Protein AF-A0AAX4LK28-F1 (afdb_monomer)

Organism: Escherichia coli (NCBI:txid562)

Sequence (213 aa):
MASLEREQIRHEHAKWSDSTFGCVGPIGPLKHLSKEALEAAAEPDDLSEWADMQFLLWDAQRRAGISDAEITVAMEDKLKINMERQWPEPKDGEPRLHIKEPGNSPVIPDGLSTVCAEAYQVVGVMADALGVFGDAAVQKVLDNLSQQKLVHRDVLPFSLPVTPDGWVMVPKQVTPEISNAINVVGQRCTCGNCSQRLWDLLLDATQQGVNRG

Nearest PDB structures (foldseek):
  7ody-assembly1_B  TM=7.780E-01  e=4.658E-03  Cyanophage S-2L
  7ody-assembly1_A  TM=7.756E-01  e=1.061E-02  Cyanophage S-2L

Structure (mmCIF, N/CA/C/O backbone):
data_AF-A0AAX4LK28-F1
#
_entry.id   AF-A0AAX4LK28-F1
#
loop_
_atom_site.group_PDB
_atom_site.id
_atom_site.type_symbol
_atom_site.label_atom_id
_atom_site.label_alt_id
_atom_site.label_comp_id
_atom_site.label_asym_id
_atom_site.label_entity_id
_atom_site.label_seq_id
_atom_site.pdbx_PDB_ins_code
_atom_site.Cartn_x
_atom_site.Cartn_y
_atom_site.Cartn_z
_atom_site.occupancy
_atom_site.B_iso_or_equiv
_atom_site.auth_seq_id
_atom_site.auth_comp_id
_atom_site.auth_asym_id
_atom_site.auth_atom_id
_atom_site.pdbx_PDB_model_num
ATOM 1 N N . MET A 1 1 ? -11.860 16.275 24.787 1.00 51.94 1 MET A N 1
ATOM 2 C CA . MET A 1 1 ? -12.956 15.296 24.605 1.00 51.94 1 MET A CA 1
ATOM 3 C C . MET A 1 1 ? -12.669 14.355 23.440 1.00 51.94 1 MET A C 1
ATOM 5 O O . MET A 1 1 ? -12.652 13.161 23.685 1.00 51.94 1 MET A O 1
ATOM 9 N N . ALA A 1 2 ? -12.285 14.859 22.259 1.00 60.94 2 ALA A N 1
ATOM 10 C CA . ALA A 1 2 ? -11.944 14.033 21.088 1.00 60.94 2 ALA A CA 1
ATOM 11 C C . ALA A 1 2 ? -10.887 12.921 21.317 1.00 60.94 2 ALA A C 1
ATOM 13 O O . ALA A 1 2 ? -10.932 11.891 20.653 1.00 60.94 2 ALA A O 1
ATOM 14 N N . SER A 1 3 ? -9.948 13.082 22.262 1.00 72.56 3 SER A N 1
ATOM 15 C CA . SER A 1 3 ? -8.950 12.040 22.554 1.00 72.56 3 SER A CA 1
ATOM 16 C C . SER A 1 3 ? -9.525 10.822 23.286 1.00 72.56 3 SER A C 1
ATOM 18 O O . SER A 1 3 ? -9.027 9.724 23.084 1.00 72.56 3 SER A O 1
ATOM 20 N N . LEU A 1 4 ? -10.567 10.994 24.110 1.00 84.94 4 LEU A N 1
ATOM 21 C CA . LEU A 1 4 ? -11.168 9.896 24.878 1.00 84.94 4 LEU A CA 1
ATOM 22 C C . LEU A 1 4 ? -12.069 9.026 23.998 1.00 84.94 4 LEU A C 1
ATOM 24 O O . LEU A 1 4 ? -12.024 7.806 24.092 1.00 84.94 4 LEU A O 1
ATOM 28 N N . GLU A 1 5 ? -12.841 9.645 23.105 1.00 90.69 5 GLU A N 1
ATOM 29 C CA . GLU A 1 5 ? -13.703 8.928 22.155 1.00 90.69 5 GLU A CA 1
ATOM 30 C C . GLU A 1 5 ? -12.877 8.098 21.166 1.00 90.69 5 GLU A C 1
ATOM 32 O O . GLU A 1 5 ? -13.166 6.926 20.941 1.00 90.69 5 GLU A O 1
ATOM 37 N N . ARG A 1 6 ? -11.793 8.670 20.623 1.00 91.81 6 ARG A N 1
ATOM 38 C CA . ARG A 1 6 ? -10.895 7.959 19.701 1.00 91.81 6 ARG A CA 1
ATOM 39 C C . ARG A 1 6 ? -10.195 6.775 20.370 1.00 91.81 6 ARG A C 1
ATOM 41 O O . ARG A 1 6 ? -10.006 5.741 19.736 1.00 91.81 6 ARG A O 1
ATOM 48 N N . GLU A 1 7 ? -9.845 6.918 21.645 1.00 91.62 7 GLU A N 1
ATOM 49 C CA . GLU A 1 7 ? -9.252 5.835 22.425 1.00 91.62 7 GLU A CA 1
ATOM 50 C C . GLU A 1 7 ? -10.259 4.717 22.711 1.00 91.62 7 GLU A C 1
ATOM 52 O O . GLU A 1 7 ? -9.922 3.537 22.615 1.00 91.62 7 GLU A O 1
ATOM 57 N N . GLN A 1 8 ? -11.516 5.065 22.996 1.00 95.00 8 GLN A N 1
ATOM 58 C CA . GLN A 1 8 ? -12.590 4.086 23.159 1.00 95.00 8 GLN A CA 1
ATOM 59 C C . GLN A 1 8 ? -12.811 3.280 21.870 1.00 95.00 8 GLN A C 1
ATOM 61 O O . GLN A 1 8 ? -12.830 2.050 21.910 1.00 95.00 8 GLN A O 1
ATOM 66 N N . ILE A 1 9 ? -12.892 3.960 20.721 1.00 96.38 9 ILE A N 1
ATOM 67 C CA . ILE A 1 9 ? -13.032 3.320 19.404 1.00 96.38 9 ILE A CA 1
ATOM 68 C C . ILE A 1 9 ? -11.866 2.358 19.139 1.00 96.38 9 ILE A C 1
ATOM 70 O O . ILE A 1 9 ? -12.081 1.227 18.701 1.00 96.38 9 ILE A O 1
ATOM 74 N N . ARG A 1 10 ? -10.626 2.766 19.443 1.00 95.06 10 ARG A N 1
ATOM 75 C CA . ARG A 1 10 ? -9.440 1.912 19.274 1.00 95.06 10 ARG A CA 1
ATOM 76 C C . ARG A 1 10 ? -9.526 0.641 20.128 1.00 95.06 10 ARG A C 1
ATOM 78 O O . ARG A 1 10 ? -9.218 -0.444 19.633 1.00 95.06 10 ARG A O 1
ATOM 85 N N . HIS A 1 11 ? -9.960 0.755 21.384 1.00 94.69 11 HIS A N 1
ATOM 86 C CA . HIS A 1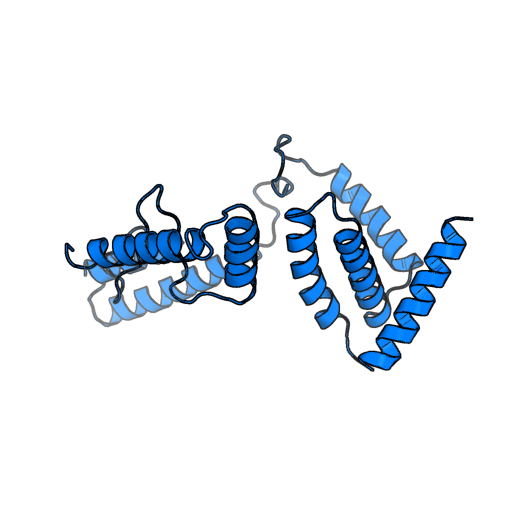 11 ? -10.137 -0.398 22.271 1.00 94.69 11 HIS A CA 1
ATOM 87 C C . HIS A 1 11 ? -11.234 -1.353 21.787 1.00 94.69 11 HIS A C 1
ATOM 89 O O . HIS A 1 11 ? -11.046 -2.572 21.806 1.00 94.69 11 HIS A O 1
ATOM 95 N N . GLU A 1 12 ? -12.372 -0.820 21.340 1.00 97.06 12 GLU A N 1
ATOM 96 C CA . GLU A 1 12 ? -13.471 -1.622 20.792 1.00 97.06 12 GLU A CA 1
ATOM 97 C C . GLU A 1 12 ? -13.049 -2.357 19.521 1.00 97.06 12 GLU A C 1
ATOM 99 O O . GLU A 1 12 ? -13.281 -3.562 19.401 1.00 97.06 12 GLU A O 1
ATOM 104 N N . HIS A 1 13 ? -12.343 -1.661 18.627 1.00 97.00 13 HIS A N 1
ATOM 105 C CA . HIS A 1 13 ? -11.767 -2.253 17.429 1.00 97.00 13 HIS A CA 1
ATOM 106 C C . HIS A 1 13 ? -10.788 -3.386 17.765 1.00 97.00 13 HIS A C 1
ATOM 108 O O . HIS A 1 13 ? -10.900 -4.479 17.212 1.00 97.00 13 HIS A O 1
ATOM 114 N N . ALA A 1 14 ? -9.870 -3.173 18.714 1.00 95.00 14 ALA A N 1
ATOM 115 C CA . ALA A 1 14 ? -8.928 -4.205 19.147 1.00 95.00 14 ALA A CA 1
ATOM 116 C C . ALA A 1 14 ? -9.649 -5.452 19.686 1.00 95.00 14 ALA A C 1
ATOM 118 O O . ALA A 1 14 ? -9.320 -6.574 19.300 1.00 95.00 14 ALA A O 1
ATOM 119 N N . LYS A 1 15 ? -10.677 -5.256 20.524 1.00 96.50 15 LYS A N 1
ATOM 120 C CA . LYS A 1 15 ? -11.493 -6.347 21.073 1.00 96.50 15 LYS A CA 1
ATOM 121 C C . LYS A 1 15 ? -12.214 -7.129 19.972 1.00 96.50 15 LYS A C 1
ATOM 123 O O . LYS A 1 15 ? -12.227 -8.360 20.003 1.00 96.50 15 LYS A O 1
ATOM 128 N N . TRP A 1 16 ? -12.810 -6.429 19.009 1.00 97.50 16 TRP A N 1
ATOM 129 C CA . TRP A 1 16 ? -13.472 -7.056 17.867 1.00 97.50 16 TRP A CA 1
ATOM 130 C C . TRP A 1 16 ? -12.477 -7.826 16.985 1.00 97.50 16 TRP A C 1
ATOM 132 O O . TRP A 1 16 ? -12.728 -8.992 16.668 1.00 97.50 16 TRP A O 1
ATOM 142 N N . SER A 1 17 ? -11.330 -7.222 16.664 1.00 95.81 17 SER A N 1
ATOM 143 C CA . SER A 1 17 ? -10.266 -7.829 15.856 1.00 95.81 17 SER A CA 1
ATOM 144 C C . SER A 1 17 ? -9.730 -9.113 16.500 1.00 95.81 17 SER A C 1
ATOM 146 O O . SER A 1 17 ? -9.621 -10.146 15.836 1.00 95.81 17 SER A O 1
ATOM 148 N N . ASP A 1 18 ? -9.485 -9.103 17.814 1.00 94.06 18 ASP A N 1
ATOM 149 C CA . ASP A 1 18 ? -9.060 -10.298 18.552 1.00 94.06 18 ASP A CA 1
ATOM 150 C C . ASP A 1 18 ? -10.123 -11.399 18.531 1.00 94.06 18 ASP A C 1
ATOM 152 O O . ASP A 1 18 ? -9.793 -12.568 18.332 1.00 94.06 18 ASP A O 1
ATOM 156 N N . SER A 1 19 ? -11.401 -11.038 18.689 1.00 95.94 19 SER A N 1
ATOM 157 C CA . SER A 1 19 ? -12.498 -12.013 18.657 1.00 95.94 19 SER A CA 1
ATOM 158 C C . SER A 1 19 ? -12.735 -12.623 17.271 1.00 95.94 19 SER A C 1
ATOM 160 O O . SER A 1 19 ? -13.132 -13.782 17.178 1.00 95.94 19 SER A O 1
ATOM 162 N N . THR A 1 20 ? -12.475 -11.861 16.206 1.00 94.81 20 THR A N 1
ATOM 163 C CA . THR A 1 20 ? -12.783 -12.252 14.822 1.00 94.81 20 THR A CA 1
ATOM 164 C C . THR A 1 20 ? -11.629 -13.011 14.176 1.00 94.81 20 THR A C 1
ATOM 166 O O . THR A 1 20 ? -11.841 -14.042 13.542 1.00 94.81 20 THR A O 1
ATOM 169 N N . PHE A 1 21 ? -10.401 -12.515 14.342 1.00 90.56 21 PHE A N 1
ATOM 170 C CA . PHE A 1 21 ? -9.221 -13.024 13.636 1.00 90.56 21 PHE A CA 1
ATOM 171 C C . PHE A 1 21 ? -8.269 -13.818 14.539 1.00 90.56 21 PHE A C 1
ATOM 173 O O . PHE A 1 21 ? -7.376 -14.503 14.040 1.00 90.56 21 PHE A O 1
ATOM 180 N N . GLY A 1 22 ? -8.445 -13.754 15.862 1.00 85.88 22 GLY A N 1
ATOM 181 C CA . GLY A 1 22 ? -7.608 -14.465 16.822 1.00 85.88 22 GLY A CA 1
ATOM 182 C C . GLY A 1 22 ? -6.171 -13.934 16.912 1.00 85.88 22 GLY A C 1
ATOM 183 O O . GLY A 1 22 ? -5.872 -12.762 16.653 1.00 85.88 22 GLY A O 1
ATOM 184 N N . CYS A 1 23 ? -5.258 -14.820 17.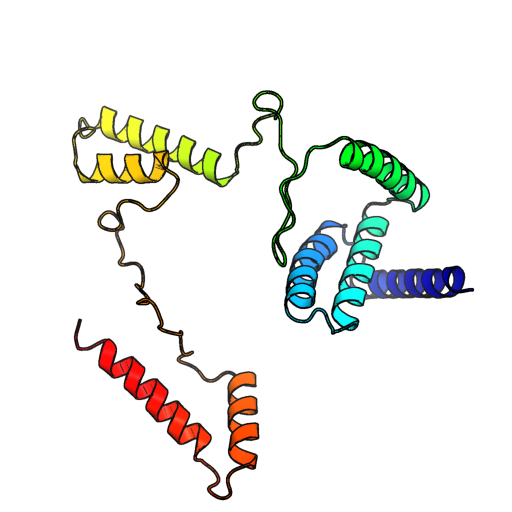318 1.00 80.88 23 CYS A N 1
ATOM 185 C CA . CYS A 1 23 ? -3.853 -14.501 17.580 1.00 80.88 23 CYS A CA 1
ATOM 186 C C . CYS A 1 23 ? -3.022 -14.480 16.283 1.00 80.88 23 CYS A C 1
ATOM 188 O O . CYS A 1 23 ? -2.241 -15.391 16.008 1.00 80.88 23 CYS A O 1
ATOM 190 N N . VAL A 1 24 ? -3.219 -13.445 15.464 1.00 89.62 24 VAL A N 1
ATOM 191 C CA . VAL A 1 24 ? -2.428 -13.179 14.250 1.00 89.62 24 VAL A CA 1
ATOM 192 C C . VAL A 1 24 ? -1.435 -12.033 14.462 1.00 89.62 24 VAL A C 1
ATOM 194 O O . VAL A 1 24 ? -1.644 -11.157 15.302 1.00 89.62 24 VAL A O 1
ATOM 197 N N . GLY A 1 25 ? -0.339 -12.050 13.699 1.00 90.06 25 GLY A N 1
ATOM 198 C CA . GLY A 1 25 ? 0.707 -11.024 13.743 1.00 90.06 25 GLY A CA 1
ATOM 199 C C . GLY A 1 25 ? 0.410 -9.786 12.878 1.00 90.06 25 GLY A C 1
ATOM 200 O O . GLY A 1 25 ? -0.582 -9.754 12.148 1.00 90.06 25 GLY A O 1
ATOM 201 N N . PRO A 1 26 ? 1.298 -8.777 12.891 1.00 93.19 26 PRO A N 1
ATOM 202 C CA . PRO A 1 26 ? 1.061 -7.470 12.262 1.00 93.19 26 PRO A CA 1
ATOM 203 C C . PRO A 1 26 ? 1.112 -7.474 10.723 1.00 93.19 26 PRO A C 1
ATOM 205 O O . PRO A 1 26 ? 0.654 -6.532 10.084 1.00 93.19 26 PRO A O 1
ATOM 208 N N . ILE A 1 27 ? 1.658 -8.526 10.101 1.00 92.50 27 ILE A N 1
ATOM 209 C CA . ILE A 1 27 ? 1.888 -8.579 8.644 1.00 92.50 27 ILE A CA 1
ATOM 210 C C . ILE A 1 27 ? 0.575 -8.564 7.847 1.00 92.50 27 ILE A C 1
ATOM 212 O O . ILE A 1 27 ? 0.523 -7.956 6.780 1.00 92.50 27 ILE A O 1
ATOM 216 N N . GLY A 1 28 ? -0.471 -9.234 8.338 1.00 90.12 28 GLY A N 1
ATOM 217 C CA . GLY A 1 28 ? -1.778 -9.279 7.671 1.00 90.12 28 GLY A CA 1
ATOM 218 C C . GLY A 1 28 ? -2.390 -7.882 7.522 1.00 90.12 28 GLY A C 1
ATOM 219 O O . GLY A 1 28 ? -2.568 -7.440 6.385 1.00 90.12 28 GLY A O 1
ATOM 220 N N . PRO A 1 29 ? -2.610 -7.158 8.636 1.00 93.88 29 PRO A N 1
ATOM 221 C CA . PRO A 1 29 ? -3.097 -5.782 8.605 1.00 93.88 29 PRO A CA 1
ATOM 222 C C . PRO A 1 29 ? -2.239 -4.836 7.754 1.00 93.88 29 PRO A C 1
ATOM 224 O O . PRO A 1 29 ? -2.786 -4.025 7.022 1.00 93.88 29 PRO A O 1
ATOM 227 N N . LEU A 1 30 ? -0.905 -4.971 7.754 1.00 91.62 30 LEU A N 1
ATOM 228 C CA . LEU A 1 30 ? -0.028 -4.133 6.913 1.00 91.62 30 LEU A CA 1
ATOM 229 C C . LEU A 1 30 ? -0.185 -4.400 5.407 1.00 91.62 30 LEU A C 1
ATOM 231 O O . LEU A 1 30 ? -0.155 -3.471 4.598 1.00 91.62 30 LEU A O 1
ATOM 235 N N . LYS A 1 31 ? -0.355 -5.667 5.010 1.00 88.50 31 LYS A N 1
ATOM 236 C CA . LYS A 1 31 ? -0.649 -6.010 3.610 1.00 88.50 31 LYS A CA 1
ATOM 237 C C . LYS A 1 31 ? -2.019 -5.494 3.186 1.00 88.50 31 LYS A C 1
ATOM 239 O O . LYS A 1 31 ? -2.177 -5.094 2.037 1.00 88.50 31 LYS A O 1
ATOM 244 N N . HIS A 1 32 ? -2.988 -5.521 4.096 1.00 93.62 32 HIS A N 1
ATOM 245 C CA . HIS A 1 32 ? -4.320 -4.976 3.859 1.00 93.62 32 HIS A CA 1
ATOM 246 C C . HIS A 1 32 ? -4.266 -3.449 3.744 1.00 93.62 32 HIS A C 1
ATOM 248 O O . HIS A 1 32 ? -4.749 -2.915 2.758 1.00 93.62 32 HIS A O 1
ATOM 254 N N . LEU A 1 33 ? -3.531 -2.768 4.626 1.00 96.25 33 LEU A N 1
ATOM 255 C CA . LEU A 1 33 ? -3.353 -1.312 4.602 1.00 96.25 33 LEU A CA 1
ATOM 256 C C . LEU A 1 33 ? -2.837 -0.805 3.248 1.00 96.25 33 LEU A C 1
ATOM 258 O O . LEU A 1 33 ? -3.208 0.272 2.803 1.00 96.25 33 LEU A O 1
ATOM 262 N N . SER A 1 34 ? -2.000 -1.595 2.570 1.00 90.06 34 SER A N 1
ATOM 263 C CA . SER A 1 34 ? -1.511 -1.252 1.229 1.00 90.06 34 SER A CA 1
ATOM 264 C C . SER A 1 34 ? -2.620 -1.219 0.168 1.00 90.06 34 SER A C 1
ATOM 266 O O . SER A 1 34 ? -2.471 -0.511 -0.819 1.00 90.06 34 SER A O 1
ATOM 268 N N . LYS A 1 35 ? -3.697 -1.994 0.345 1.00 92.50 35 LYS A N 1
ATOM 269 C CA . LYS A 1 35 ? -4.870 -1.999 -0.540 1.00 92.50 35 LYS A CA 1
ATOM 270 C C . LYS A 1 35 ? -5.796 -0.830 -0.226 1.00 92.50 35 LYS A C 1
ATOM 272 O O . LYS A 1 35 ? -6.069 -0.057 -1.131 1.00 92.50 35 LYS A O 1
ATOM 277 N N . GLU A 1 36 ? -6.131 -0.632 1.048 1.00 95.69 36 GLU A N 1
ATOM 278 C CA . GLU A 1 36 ? -6.964 0.500 1.496 1.00 95.69 36 GLU A CA 1
ATOM 279 C C . GLU A 1 36 ? -6.332 1.850 1.128 1.00 95.69 36 GLU A C 1
ATOM 281 O O . GLU A 1 36 ? -7.011 2.793 0.754 1.00 95.69 36 GLU A O 1
ATOM 286 N N . ALA A 1 37 ? -4.998 1.951 1.140 1.00 94.56 37 ALA A N 1
ATOM 287 C CA . ALA A 1 37 ? -4.314 3.156 0.673 1.00 94.56 37 ALA A CA 1
ATOM 288 C C . ALA A 1 37 ? -4.533 3.442 -0.827 1.00 94.56 37 ALA A C 1
ATOM 290 O O . ALA A 1 37 ? -4.487 4.601 -1.236 1.00 94.56 37 ALA A O 1
ATOM 291 N N . LEU A 1 38 ? -4.737 2.409 -1.654 1.00 94.62 38 LEU A N 1
ATOM 292 C CA . LEU A 1 38 ? -5.072 2.568 -3.073 1.00 94.62 38 LEU A CA 1
ATOM 293 C C . LEU A 1 38 ? -6.552 2.915 -3.261 1.00 94.62 38 LEU A C 1
ATOM 295 O O . LEU A 1 38 ? -6.862 3.712 -4.142 1.00 94.62 38 LEU A O 1
ATOM 299 N N . GLU A 1 39 ? -7.435 2.349 -2.438 1.00 93.12 39 GLU A N 1
ATOM 300 C CA . GLU A 1 39 ? -8.875 2.644 -2.428 1.00 93.12 39 GLU A CA 1
ATOM 301 C C . GLU A 1 39 ? -9.110 4.104 -1.994 1.00 93.12 39 GLU A C 1
ATOM 303 O O . GLU A 1 39 ? -9.656 4.892 -2.769 1.00 93.12 39 GLU A O 1
ATOM 308 N N . ALA A 1 40 ? -8.497 4.542 -0.888 1.00 96.12 40 ALA A N 1
ATOM 309 C CA . ALA A 1 40 ? -8.480 5.943 -0.451 1.00 96.12 40 ALA A CA 1
ATOM 310 C C . ALA A 1 40 ? -7.870 6.907 -1.485 1.00 96.12 40 ALA A C 1
ATOM 312 O O . ALA A 1 40 ? -8.275 8.064 -1.583 1.00 96.12 40 ALA A O 1
ATOM 313 N N . ALA A 1 41 ? -6.870 6.467 -2.259 1.00 93.06 41 ALA A N 1
ATOM 314 C CA . ALA A 1 41 ? -6.291 7.291 -3.322 1.00 93.06 41 ALA A CA 1
ATOM 315 C C . ALA A 1 41 ? -7.226 7.432 -4.537 1.00 93.06 41 ALA A C 1
ATOM 317 O O . ALA A 1 41 ? -7.154 8.443 -5.238 1.00 93.06 41 ALA A O 1
ATOM 318 N N . ALA A 1 42 ? -8.077 6.435 -4.797 1.00 94.81 42 ALA A N 1
ATOM 319 C CA . ALA A 1 42 ? -9.079 6.475 -5.858 1.00 94.81 42 ALA A CA 1
ATOM 320 C C . ALA A 1 42 ? -10.312 7.300 -5.454 1.00 94.81 42 ALA A C 1
ATOM 322 O O . ALA A 1 42 ? -10.859 8.021 -6.290 1.00 94.81 42 ALA A O 1
ATOM 323 N N . GLU A 1 43 ? -10.708 7.232 -4.180 1.00 95.25 43 GLU A N 1
ATOM 324 C CA . GLU A 1 43 ? -11.884 7.910 -3.626 1.00 95.25 43 GLU A CA 1
ATOM 325 C C . GLU A 1 43 ? -11.514 8.758 -2.391 1.00 95.25 43 GLU A C 1
ATOM 327 O O . GLU A 1 43 ? -11.956 8.482 -1.279 1.00 95.25 43 GLU A O 1
ATOM 332 N N . PRO A 1 44 ? -10.716 9.835 -2.549 1.00 95.12 44 PRO A N 1
ATOM 333 C CA . PRO A 1 44 ? -10.190 10.603 -1.414 1.00 95.12 44 PRO A CA 1
ATOM 334 C C . PRO A 1 44 ? -11.264 11.319 -0.584 1.00 95.12 44 PRO A C 1
ATOM 336 O O . PRO A 1 44 ? -10.995 11.693 0.560 1.00 95.12 44 PRO A O 1
ATOM 339 N N . ASP A 1 45 ? -12.459 11.507 -1.150 1.00 96.50 45 ASP A N 1
ATOM 340 C CA . ASP A 1 45 ? -13.618 12.089 -0.473 1.00 96.50 45 ASP A CA 1
ATOM 341 C C . ASP A 1 45 ? -14.404 11.064 0.368 1.00 96.50 45 ASP A C 1
ATOM 343 O O . ASP A 1 45 ? -15.268 11.471 1.153 1.00 96.50 45 ASP A O 1
ATOM 347 N N . ASP A 1 46 ? -14.121 9.760 0.241 1.00 97.25 46 ASP A N 1
ATOM 348 C CA . ASP A 1 46 ? -14.756 8.745 1.077 1.00 97.25 46 ASP A CA 1
ATOM 349 C C . ASP A 1 46 ? -14.031 8.584 2.419 1.00 97.25 46 ASP A C 1
ATOM 351 O O . ASP A 1 46 ? -12.915 8.077 2.515 1.00 97.25 46 ASP A O 1
ATOM 355 N N . LEU A 1 47 ? -14.694 9.004 3.498 1.00 96.56 47 LEU A N 1
ATOM 356 C CA . LEU A 1 47 ? -14.154 8.921 4.854 1.00 96.56 47 LEU A CA 1
ATOM 357 C C . LEU A 1 47 ? -14.023 7.479 5.372 1.00 96.56 47 LEU A C 1
ATOM 359 O O . LEU A 1 47 ? -13.251 7.282 6.317 1.00 96.56 47 LEU A O 1
ATOM 363 N N . SER A 1 48 ? -14.742 6.494 4.808 1.00 96.88 48 SER A N 1
ATOM 364 C CA . SER A 1 48 ? -14.583 5.085 5.218 1.00 96.88 48 SER A CA 1
ATOM 365 C C . SER A 1 48 ? -13.175 4.584 4.941 1.00 96.88 48 SER A C 1
ATOM 367 O O . SER A 1 48 ? -12.537 4.068 5.852 1.00 96.88 48 SER A O 1
ATOM 369 N N . GLU A 1 49 ? -12.651 4.851 3.747 1.00 97.00 49 GLU A N 1
ATOM 370 C CA . GLU A 1 49 ? -11.319 4.405 3.323 1.00 97.00 49 GLU A CA 1
ATOM 371 C C . GLU A 1 49 ? -10.203 4.944 4.240 1.00 97.00 49 GLU A C 1
ATOM 373 O O . GLU A 1 49 ? -9.253 4.254 4.628 1.00 97.00 49 GLU A O 1
ATOM 378 N N . TRP A 1 50 ? -10.346 6.192 4.699 1.00 97.44 50 TRP A N 1
ATOM 379 C CA . TRP A 1 50 ? -9.447 6.766 5.705 1.00 97.44 50 TRP A CA 1
ATOM 380 C C . TRP A 1 50 ? -9.585 6.090 7.074 1.00 97.44 50 TRP A C 1
ATOM 382 O O . TRP A 1 50 ? -8.591 5.945 7.798 1.00 97.44 50 TRP A O 1
ATOM 392 N N . ALA A 1 51 ? -10.802 5.699 7.457 1.00 97.44 51 ALA A N 1
ATOM 393 C CA . ALA A 1 51 ? -11.051 4.974 8.697 1.00 97.44 51 ALA A CA 1
ATOM 394 C C . ALA A 1 51 ? -10.457 3.557 8.649 1.00 97.44 51 ALA A C 1
ATOM 396 O O . ALA A 1 51 ? -9.834 3.141 9.630 1.00 97.44 51 ALA A O 1
ATOM 397 N N . ASP A 1 52 ? -10.554 2.864 7.514 1.00 97.06 52 ASP A N 1
ATOM 398 C CA . ASP A 1 52 ? -9.966 1.538 7.316 1.00 97.06 52 ASP A CA 1
ATOM 399 C C . ASP A 1 52 ? -8.440 1.580 7.430 1.00 97.06 52 ASP A C 1
ATOM 401 O O . ASP A 1 52 ? -7.849 0.804 8.195 1.00 97.06 52 ASP A O 1
ATOM 405 N N . MET A 1 53 ? -7.788 2.579 6.822 1.00 97.75 53 MET A N 1
ATOM 406 C CA . MET A 1 53 ? -6.353 2.801 7.034 1.00 97.75 53 MET A CA 1
ATOM 407 C C . MET A 1 53 ? -5.998 2.981 8.519 1.00 97.75 53 MET A C 1
ATOM 409 O O . MET A 1 53 ? -5.010 2.420 9.009 1.00 97.75 53 MET A O 1
ATOM 413 N N . GLN A 1 54 ? -6.805 3.744 9.262 1.00 96.69 54 GLN A N 1
ATOM 414 C CA . GLN A 1 54 ? -6.579 3.976 10.687 1.00 96.69 54 GLN A CA 1
ATOM 415 C C . GLN A 1 54 ? -6.741 2.706 11.526 1.00 96.69 54 GLN A C 1
ATOM 417 O O . GLN A 1 54 ? -5.906 2.444 12.398 1.00 96.69 54 GLN A O 1
ATOM 422 N N . PHE A 1 55 ? -7.777 1.911 11.264 1.00 97.25 55 PHE A N 1
ATOM 423 C CA . PHE A 1 55 ? -8.014 0.653 11.964 1.00 97.25 55 PHE A CA 1
ATOM 424 C C . PHE A 1 55 ? -6.901 -0.363 11.712 1.00 97.25 55 PHE A C 1
ATOM 426 O O . PHE A 1 55 ? -6.390 -0.962 12.666 1.00 97.25 55 PHE A O 1
ATOM 433 N N . LEU A 1 56 ? -6.463 -0.502 10.460 1.00 97.69 56 LEU A N 1
ATOM 434 C CA . LEU A 1 56 ? -5.397 -1.429 10.084 1.00 97.69 56 LEU A CA 1
ATOM 435 C C . LEU A 1 56 ? -4.041 -1.021 10.661 1.00 97.69 56 LEU A C 1
ATOM 437 O O . LEU A 1 56 ? -3.291 -1.882 11.132 1.00 97.69 56 LEU A O 1
ATOM 441 N N . LEU A 1 57 ? -3.733 0.280 10.687 1.00 97.12 57 LEU A N 1
ATOM 442 C CA . LEU A 1 57 ? -2.506 0.778 11.304 1.00 97.12 57 LEU A CA 1
ATOM 443 C C . LEU A 1 57 ? -2.492 0.517 12.816 1.00 97.12 57 LEU A C 1
ATOM 445 O O . LEU A 1 57 ? -1.493 0.020 13.340 1.00 97.12 57 LEU A O 1
ATOM 449 N N . TRP A 1 58 ? -3.598 0.796 13.514 1.00 96.25 58 TRP A N 1
ATOM 450 C CA . TRP A 1 58 ? -3.711 0.512 14.946 1.00 96.25 58 TRP A CA 1
ATOM 451 C C . TRP A 1 58 ? -3.596 -0.976 15.261 1.00 96.25 58 TRP A C 1
ATOM 453 O O . TRP A 1 58 ? -2.916 -1.348 16.220 1.00 96.25 58 TRP A O 1
ATOM 463 N N . ASP A 1 59 ? -4.228 -1.837 14.463 1.00 96.88 59 ASP A N 1
ATOM 464 C CA . ASP A 1 59 ? -4.152 -3.280 14.674 1.00 96.88 59 ASP A CA 1
ATOM 465 C C . ASP A 1 59 ? -2.737 -3.810 14.430 1.00 96.88 59 ASP A C 1
ATOM 467 O O . ASP A 1 59 ? -2.228 -4.594 15.232 1.00 96.88 59 ASP A O 1
ATOM 471 N N . ALA A 1 60 ? -2.060 -3.326 13.384 1.00 96.75 60 ALA A N 1
ATOM 472 C CA . ALA A 1 60 ? -0.664 -3.655 13.121 1.00 96.75 60 ALA A CA 1
ATOM 473 C C . ALA A 1 60 ? 0.253 -3.231 14.281 1.00 96.75 60 ALA A C 1
ATOM 475 O O . ALA A 1 60 ? 1.050 -4.040 14.754 1.00 96.75 60 ALA A O 1
ATOM 476 N N . GLN A 1 61 ? 0.127 -1.992 14.769 1.00 96.56 61 GLN A N 1
ATOM 477 C CA . GLN A 1 61 ? 0.927 -1.481 15.890 1.00 96.56 61 GLN A CA 1
ATOM 478 C C . GLN A 1 61 ? 0.721 -2.316 17.154 1.00 96.56 61 GLN A C 1
ATOM 480 O O . GLN A 1 61 ? 1.688 -2.806 17.742 1.00 96.56 61 GLN A O 1
ATOM 485 N N . ARG A 1 62 ? -0.543 -2.553 17.523 1.00 95.31 62 ARG A N 1
ATOM 486 C CA . ARG A 1 62 ? -0.909 -3.347 18.700 1.00 95.31 62 ARG A CA 1
ATOM 487 C C . ARG A 1 62 ? -0.382 -4.778 18.603 1.00 95.31 62 ARG A C 1
ATOM 489 O O . ARG A 1 62 ? 0.205 -5.273 19.561 1.00 95.31 62 ARG A O 1
ATOM 496 N N . ARG A 1 63 ? -0.545 -5.439 17.450 1.00 94.31 63 ARG A N 1
ATOM 497 C CA . ARG A 1 63 ? -0.057 -6.814 17.216 1.00 94.31 63 ARG A CA 1
ATOM 498 C C . ARG A 1 63 ? 1.469 -6.907 17.158 1.00 94.31 63 ARG A C 1
ATOM 500 O O . ARG A 1 63 ? 2.014 -7.978 17.405 1.00 94.31 63 ARG A O 1
ATOM 507 N N . ALA A 1 64 ? 2.157 -5.809 16.847 1.00 95.19 64 ALA A N 1
ATOM 508 C CA . ALA A 1 64 ? 3.611 -5.700 16.941 1.00 95.19 64 ALA A CA 1
ATOM 509 C C . ALA A 1 64 ? 4.108 -5.372 18.363 1.00 95.19 64 ALA A C 1
ATOM 511 O O . ALA A 1 64 ? 5.315 -5.359 18.587 1.00 95.19 64 ALA A O 1
ATOM 512 N N . GLY A 1 65 ? 3.203 -5.111 19.316 1.00 95.12 65 GLY A N 1
ATOM 513 C CA . GLY A 1 65 ? 3.551 -4.705 20.678 1.00 95.12 65 GLY A CA 1
ATOM 514 C C . GLY A 1 65 ? 4.089 -3.276 20.781 1.00 95.12 65 GLY A C 1
ATOM 515 O O . GLY A 1 65 ? 4.733 -2.955 21.773 1.00 95.12 65 GLY A O 1
ATOM 516 N N . ILE A 1 66 ? 3.847 -2.433 19.773 1.00 94.06 66 ILE A N 1
ATOM 517 C CA . ILE A 1 66 ? 4.321 -1.046 19.742 1.00 94.06 66 ILE A CA 1
ATOM 518 C C . ILE A 1 66 ? 3.378 -0.187 20.580 1.00 94.06 66 ILE A C 1
ATOM 520 O O . ILE A 1 66 ? 2.180 -0.108 20.294 1.00 94.06 66 ILE A O 1
ATOM 524 N N . SER A 1 67 ? 3.920 0.473 21.599 1.00 92.75 67 SER A N 1
ATOM 525 C CA . SER A 1 67 ? 3.166 1.414 22.425 1.00 92.75 67 SER A CA 1
ATOM 526 C C . SER A 1 67 ? 3.048 2.797 21.779 1.00 92.75 67 SER A C 1
ATOM 528 O O . SER A 1 67 ? 3.888 3.217 20.978 1.00 92.75 67 SER A O 1
ATOM 530 N N . ASP A 1 68 ? 2.030 3.553 22.197 1.00 90.56 68 ASP A N 1
ATOM 531 C CA . ASP A 1 68 ? 1.832 4.940 21.762 1.00 90.56 68 ASP A CA 1
ATOM 532 C C . ASP A 1 68 ? 3.037 5.835 22.106 1.00 90.56 68 ASP A C 1
ATOM 534 O O . ASP A 1 68 ? 3.386 6.732 21.338 1.00 90.56 68 ASP A O 1
ATOM 538 N N . ALA A 1 69 ? 3.723 5.569 23.222 1.00 93.25 69 ALA A N 1
ATOM 539 C CA . ALA A 1 69 ? 4.933 6.296 23.599 1.00 93.25 69 ALA A CA 1
ATOM 540 C C . ALA A 1 69 ? 6.097 6.008 22.636 1.00 93.25 69 ALA A C 1
ATOM 542 O O . ALA A 1 69 ? 6.750 6.939 22.166 1.00 93.25 69 ALA A O 1
ATOM 543 N N . GLU A 1 70 ? 6.329 4.736 22.300 1.00 93.81 70 GLU A N 1
ATOM 544 C CA . GLU A 1 70 ? 7.406 4.334 21.386 1.00 93.81 70 GLU A CA 1
ATOM 545 C C . GLU A 1 70 ? 7.195 4.889 19.979 1.00 93.81 70 GLU A C 1
ATOM 547 O O . GLU A 1 70 ? 8.128 5.445 19.394 1.00 93.81 70 GLU A O 1
ATOM 552 N N . ILE A 1 71 ? 5.973 4.793 19.438 1.00 93.94 71 ILE A N 1
ATOM 553 C CA . ILE A 1 71 ? 5.701 5.344 18.107 1.00 93.94 71 ILE A CA 1
ATOM 554 C C . ILE A 1 71 ? 5.778 6.871 18.102 1.00 93.94 71 ILE A C 1
ATOM 556 O O . ILE A 1 71 ? 6.278 7.432 17.134 1.00 93.94 71 ILE A O 1
ATOM 560 N N . THR A 1 72 ? 5.363 7.548 19.179 1.00 94.56 72 THR A N 1
ATOM 561 C CA . THR A 1 72 ? 5.466 9.013 19.273 1.00 94.56 72 THR A CA 1
ATOM 562 C C . THR A 1 72 ? 6.924 9.464 19.223 1.00 94.56 72 THR A C 1
ATOM 564 O O . THR A 1 72 ? 7.264 10.318 18.407 1.00 94.56 72 THR A O 1
ATOM 567 N N . VAL A 1 73 ? 7.808 8.835 20.005 1.00 94.94 73 VAL A N 1
ATOM 568 C CA . VAL A 1 73 ? 9.253 9.124 19.960 1.00 94.94 73 VAL A CA 1
ATOM 569 C C . VAL A 1 73 ? 9.822 8.845 18.564 1.00 94.94 73 VAL A C 1
ATOM 571 O O . VAL A 1 73 ? 10.526 9.681 17.997 1.00 94.94 73 VAL A O 1
ATOM 574 N N . ALA A 1 74 ? 9.459 7.711 17.954 1.00 92.81 74 ALA A N 1
ATOM 575 C CA . ALA A 1 74 ? 9.898 7.382 16.599 1.00 92.81 74 ALA A CA 1
ATOM 576 C C . ALA A 1 74 ? 9.401 8.394 15.549 1.00 92.81 74 ALA A C 1
ATOM 578 O O . ALA A 1 74 ? 10.136 8.717 14.613 1.00 92.81 74 ALA A O 1
ATOM 579 N N . MET A 1 75 ? 8.178 8.912 15.692 1.00 92.81 75 MET A N 1
ATOM 580 C CA . MET A 1 75 ? 7.620 9.952 14.825 1.00 92.81 75 MET A CA 1
ATOM 581 C C . MET A 1 75 ? 8.371 11.277 14.979 1.00 92.81 75 MET A C 1
ATOM 583 O O . MET A 1 75 ? 8.699 11.895 13.966 1.00 92.81 75 MET A O 1
ATOM 587 N N . GLU A 1 76 ? 8.684 11.696 16.209 1.00 94.81 76 GLU A N 1
ATOM 588 C CA . GLU A 1 76 ? 9.458 12.915 16.480 1.00 94.81 76 GLU A CA 1
ATOM 589 C C . GLU A 1 76 ? 10.854 12.854 15.853 1.00 94.81 76 GLU A C 1
ATOM 591 O O . GLU A 1 76 ? 11.273 13.782 15.155 1.00 94.81 76 GLU A O 1
ATOM 596 N N . ASP A 1 77 ? 11.567 11.746 16.047 1.00 94.19 77 ASP A N 1
ATOM 597 C CA . ASP A 1 77 ? 12.905 11.571 15.485 1.00 94.19 77 ASP A CA 1
ATOM 598 C C . ASP A 1 77 ? 12.872 11.457 13.961 1.00 94.19 77 ASP A C 1
ATOM 600 O O . ASP A 1 77 ? 13.701 12.050 13.261 1.00 94.19 77 ASP A O 1
ATOM 604 N N . LYS A 1 78 ? 11.866 10.766 13.412 1.00 88.94 78 LYS A N 1
ATOM 605 C CA . LYS A 1 78 ? 11.690 10.674 11.963 1.00 88.94 78 LYS A CA 1
ATOM 606 C C . LYS A 1 78 ? 11.353 12.025 11.335 1.00 88.94 78 LYS A C 1
ATOM 608 O O . LYS A 1 78 ? 11.811 12.294 10.222 1.00 88.94 78 LYS A O 1
ATOM 613 N N . LEU A 1 79 ? 10.588 12.869 12.028 1.00 91.12 79 LEU A N 1
ATOM 614 C CA . LEU A 1 79 ? 10.242 14.210 11.566 1.00 91.12 79 LEU A CA 1
ATOM 615 C C . LEU A 1 79 ? 11.485 15.101 11.464 1.00 91.12 79 LEU A C 1
ATOM 617 O O . LEU A 1 79 ? 11.669 15.727 10.422 1.00 91.12 79 LEU A O 1
ATOM 621 N N . LYS A 1 80 ? 12.372 15.089 12.470 1.00 92.31 80 LYS A N 1
ATOM 622 C CA . LYS A 1 80 ? 13.652 15.829 12.429 1.00 92.31 80 LYS A CA 1
ATOM 623 C C . LYS A 1 80 ? 14.479 15.438 11.199 1.00 92.31 80 LYS A C 1
ATOM 625 O O . LYS A 1 80 ? 14.839 16.299 10.403 1.00 92.31 80 LYS A O 1
ATOM 630 N N . ILE A 1 81 ? 14.659 14.131 10.971 1.00 87.88 81 ILE A N 1
ATOM 631 C CA . ILE A 1 81 ? 15.373 13.608 9.791 1.00 87.88 81 ILE A CA 1
ATOM 632 C C . ILE A 1 81 ? 14.702 14.059 8.484 1.00 87.88 81 ILE A C 1
ATOM 634 O O . ILE A 1 81 ? 15.381 14.371 7.510 1.00 87.88 81 ILE A O 1
ATOM 638 N N . ASN A 1 82 ? 13.368 14.067 8.424 1.00 84.06 82 ASN A N 1
ATOM 639 C CA . ASN A 1 82 ? 12.642 14.476 7.222 1.00 84.06 82 ASN A CA 1
ATOM 640 C C . ASN A 1 82 ? 12.763 15.982 6.935 1.00 84.06 82 ASN A C 1
ATOM 642 O O . ASN A 1 82 ? 12.814 16.353 5.762 1.00 84.06 82 ASN A O 1
ATOM 646 N N . MET A 1 83 ? 12.829 16.823 7.973 1.00 89.81 83 MET A N 1
ATOM 647 C CA . MET A 1 83 ? 13.021 18.275 7.848 1.00 89.81 83 MET A CA 1
ATOM 648 C C . MET A 1 83 ? 14.431 18.648 7.375 1.00 89.81 83 MET A C 1
ATOM 650 O O . MET A 1 83 ? 14.597 19.662 6.706 1.00 89.81 83 MET A O 1
ATOM 654 N N . GLU A 1 84 ? 15.436 17.830 7.690 1.00 88.75 84 GLU A N 1
ATOM 655 C CA . GLU A 1 84 ? 16.828 18.038 7.263 1.00 88.75 84 GLU A CA 1
ATOM 656 C C . GLU A 1 84 ? 17.102 17.569 5.821 1.00 88.75 84 GLU A C 1
ATOM 658 O O . GLU A 1 84 ? 18.138 17.895 5.240 1.00 88.75 84 GLU A O 1
ATOM 663 N N . ARG A 1 85 ? 16.191 16.793 5.220 1.00 87.69 85 ARG A N 1
ATOM 664 C CA . ARG A 1 85 ? 16.350 16.259 3.859 1.00 87.69 85 ARG A CA 1
ATOM 665 C C . ARG A 1 85 ? 16.047 17.296 2.786 1.00 87.69 85 ARG A C 1
ATOM 667 O O . ARG A 1 85 ? 15.205 18.173 2.948 1.00 87.69 85 ARG A O 1
ATOM 674 N N . GLN A 1 86 ? 16.669 17.103 1.628 1.00 85.00 86 GLN A N 1
ATOM 675 C CA . GLN A 1 86 ? 16.300 17.807 0.407 1.00 85.00 86 GLN A CA 1
ATOM 676 C C . GLN A 1 86 ? 15.178 17.060 -0.321 1.00 85.00 86 GLN A C 1
ATOM 678 O O . GLN A 1 86 ? 15.191 15.828 -0.426 1.00 85.00 86 GLN A O 1
ATOM 683 N N . TRP A 1 87 ? 14.216 17.817 -0.843 1.00 84.12 87 TRP A N 1
ATOM 684 C CA . TRP A 1 87 ? 13.027 17.298 -1.513 1.00 84.12 87 TRP A CA 1
ATOM 685 C C . TRP A 1 87 ? 12.895 17.904 -2.914 1.00 84.12 87 TRP A C 1
ATOM 687 O O . TRP A 1 87 ? 13.243 19.071 -3.097 1.00 84.12 87 TRP A O 1
ATOM 697 N N . PRO A 1 88 ? 12.413 17.133 -3.904 1.00 85.75 88 PRO A N 1
ATOM 698 C CA . PRO A 1 88 ? 12.117 17.661 -5.230 1.00 85.75 88 PRO A CA 1
ATOM 699 C C . PRO A 1 88 ? 10.890 18.584 -5.201 1.00 85.75 88 PRO A C 1
ATOM 701 O O . PRO A 1 88 ? 10.100 18.565 -4.253 1.00 85.75 88 PRO A O 1
ATOM 704 N N . GLU A 1 89 ? 10.707 19.343 -6.281 1.00 85.88 89 GLU A N 1
ATOM 705 C CA . GLU A 1 89 ? 9.593 20.281 -6.440 1.00 85.88 89 GLU A CA 1
ATOM 706 C C . GLU A 1 89 ? 8.200 19.639 -6.241 1.00 85.88 89 GLU A C 1
ATOM 708 O O . GLU A 1 89 ? 7.973 18.472 -6.601 1.00 85.88 89 GLU A O 1
ATOM 713 N N . PRO A 1 90 ? 7.227 20.398 -5.701 1.00 84.69 90 PRO A N 1
ATOM 714 C CA . PRO A 1 90 ? 5.826 20.013 -5.624 1.00 84.69 90 PRO A CA 1
ATOM 715 C C . PRO A 1 90 ? 5.220 19.520 -6.959 1.00 84.69 90 PRO A C 1
ATOM 717 O O . PRO A 1 90 ? 5.124 20.276 -7.915 1.00 84.69 90 PRO A O 1
ATOM 720 N N . LYS A 1 91 ? 4.767 18.258 -7.019 1.00 81.69 91 LYS A N 1
ATOM 721 C CA . LYS A 1 91 ? 3.943 17.654 -8.077 1.00 81.69 91 LYS A CA 1
ATOM 722 C C . LYS A 1 91 ? 2.741 16.971 -7.431 1.00 81.69 91 LYS A C 1
ATOM 724 O O . LYS A 1 91 ? 2.920 16.240 -6.458 1.00 81.69 91 LYS A O 1
ATOM 729 N N . ASP A 1 92 ? 1.547 17.279 -7.905 1.00 85.38 92 ASP A N 1
ATOM 730 C CA . ASP A 1 92 ? 0.308 16.737 -7.353 1.00 85.38 92 ASP A CA 1
ATOM 731 C C . ASP A 1 92 ? 0.085 15.276 -7.779 1.00 85.38 92 ASP A C 1
ATOM 733 O O . ASP A 1 92 ? 0.541 14.872 -8.851 1.00 85.38 92 ASP A O 1
ATOM 737 N N . GLY A 1 93 ? -0.569 14.490 -6.920 1.00 79.62 93 GLY A N 1
ATOM 738 C CA . GLY A 1 93 ? -0.921 13.085 -7.175 1.00 79.62 93 GLY A CA 1
ATOM 739 C C . GLY A 1 93 ? 0.233 12.071 -7.207 1.00 79.62 93 GLY A C 1
ATOM 740 O O . GLY A 1 93 ? -0.004 10.904 -7.496 1.00 79.62 93 GLY A O 1
ATOM 741 N N . GLU A 1 94 ? 1.476 12.476 -6.922 1.00 81.75 94 GLU A N 1
ATOM 742 C CA . GLU A 1 94 ? 2.666 11.629 -7.109 1.00 81.75 94 GLU A CA 1
ATOM 743 C C . GLU A 1 94 ? 3.478 11.467 -5.813 1.00 81.75 94 GLU A C 1
ATOM 745 O O . GLU A 1 94 ? 3.716 12.457 -5.106 1.00 81.75 94 GLU A O 1
ATOM 750 N N . PRO A 1 95 ? 3.973 10.253 -5.496 1.00 77.38 95 PRO A N 1
ATOM 751 C CA . PRO A 1 95 ? 4.842 10.039 -4.345 1.00 77.38 95 PRO A CA 1
ATOM 752 C C . PRO A 1 95 ? 6.127 10.870 -4.428 1.00 77.38 95 PRO A C 1
ATOM 754 O O . PRO A 1 95 ? 6.825 10.888 -5.443 1.00 77.38 95 PRO A O 1
ATOM 757 N N . ARG A 1 96 ? 6.497 11.514 -3.317 1.00 80.12 96 ARG A N 1
ATOM 758 C CA . ARG A 1 96 ? 7.762 12.252 -3.199 1.00 80.12 96 ARG A CA 1
ATOM 759 C C . ARG A 1 96 ? 8.804 11.414 -2.494 1.00 80.12 96 ARG A C 1
ATOM 761 O O . ARG A 1 96 ? 8.623 11.019 -1.344 1.00 80.12 96 ARG A O 1
ATOM 768 N N . LEU A 1 97 ? 9.937 11.224 -3.151 1.00 80.12 97 LEU A N 1
ATOM 769 C CA . LEU A 1 97 ? 11.117 10.630 -2.541 1.00 80.12 97 LEU A CA 1
ATOM 770 C C . LEU A 1 97 ? 12.137 11.732 -2.246 1.00 80.12 97 LEU A C 1
ATOM 772 O O . LEU A 1 97 ? 12.307 12.660 -3.032 1.00 80.12 97 LEU A O 1
ATOM 776 N N . HIS A 1 98 ? 12.798 11.635 -1.095 1.00 79.38 98 HIS A N 1
ATOM 777 C CA . HIS A 1 98 ? 13.890 12.538 -0.739 1.00 79.38 98 HIS A CA 1
ATOM 778 C C . HIS A 1 98 ? 15.066 12.353 -1.699 1.00 79.38 98 HIS A C 1
ATOM 780 O O . HIS A 1 98 ? 15.360 11.234 -2.133 1.00 79.38 98 HIS A O 1
ATOM 786 N N . ILE A 1 99 ? 15.764 13.448 -1.985 1.00 75.88 99 ILE A N 1
ATOM 787 C CA . ILE A 1 99 ? 16.985 13.426 -2.785 1.00 75.88 99 ILE A CA 1
ATOM 788 C C . ILE A 1 99 ? 18.071 12.784 -1.921 1.00 75.88 99 ILE A C 1
ATOM 790 O O . ILE A 1 99 ? 18.384 13.265 -0.831 1.00 75.88 99 ILE A O 1
ATOM 794 N N . LYS A 1 100 ? 18.619 11.659 -2.379 1.00 60.97 100 LYS A N 1
ATOM 795 C CA . LYS A 1 100 ? 19.778 11.037 -1.738 1.00 60.97 100 LYS A CA 1
ATOM 796 C C . LYS A 1 100 ? 21.032 11.677 -2.320 1.00 60.97 100 LYS A C 1
ATOM 798 O O . LYS A 1 100 ? 21.146 11.755 -3.542 1.00 60.97 100 LYS A O 1
ATOM 803 N N . GLU A 1 101 ? 21.964 12.118 -1.475 1.00 53.28 101 GLU A N 1
ATOM 804 C CA . GLU A 1 101 ? 23.271 12.552 -1.973 1.00 53.28 101 GLU A CA 1
ATOM 805 C C . GLU A 1 101 ? 23.917 11.407 -2.771 1.00 53.28 101 GLU A C 1
ATOM 807 O O . GLU A 1 101 ? 23.846 10.245 -2.335 1.00 53.28 101 GLU A O 1
ATOM 812 N N . PRO A 1 102 ? 24.522 11.694 -3.937 1.00 42.53 102 PRO A N 1
ATOM 813 C CA . PRO A 1 102 ? 25.195 10.688 -4.743 1.00 42.53 102 PRO A CA 1
ATOM 814 C C . PRO A 1 102 ? 26.424 10.182 -3.977 1.00 42.53 102 PRO A C 1
ATOM 816 O O . PRO A 1 102 ? 27.508 10.741 -4.077 1.00 42.53 102 PRO A O 1
ATOM 819 N N . GLY A 1 103 ? 26.241 9.144 -3.159 1.00 47.06 103 GLY A N 1
ATOM 820 C CA . GLY A 1 103 ? 27.336 8.506 -2.427 1.00 47.06 103 GLY A CA 1
ATOM 821 C C . GLY A 1 103 ? 26.970 7.804 -1.123 1.00 47.06 103 GLY A C 1
ATOM 822 O O . GLY A 1 103 ? 27.737 6.947 -0.702 1.00 47.06 103 GLY A O 1
ATOM 823 N N . ASN A 1 104 ? 25.820 8.097 -0.497 1.00 39.00 104 ASN A N 1
ATOM 824 C CA . ASN A 1 104 ? 25.534 7.588 0.858 1.00 39.00 104 ASN A CA 1
ATOM 825 C C . ASN A 1 104 ? 24.248 6.760 0.998 1.00 39.00 104 ASN A C 1
ATOM 827 O O . ASN A 1 104 ? 23.632 6.698 2.061 1.00 39.00 104 ASN A O 1
ATOM 831 N N . SER A 1 105 ? 23.842 6.082 -0.074 1.00 37.22 105 SER A N 1
ATOM 832 C CA . SER A 1 105 ? 22.889 4.979 0.057 1.00 37.22 105 SER A CA 1
ATOM 833 C C . SER A 1 105 ? 23.663 3.681 0.256 1.00 37.22 105 SER A C 1
ATOM 835 O O . SER A 1 105 ? 24.480 3.361 -0.609 1.00 37.22 105 SER A O 1
ATOM 837 N N . PRO A 1 106 ? 23.360 2.862 1.282 1.00 41.62 106 PRO A N 1
ATOM 838 C CA . PRO A 1 106 ? 23.452 1.429 1.070 1.00 41.62 106 PRO A CA 1
ATOM 839 C C . PRO A 1 106 ? 22.630 1.178 -0.190 1.00 41.62 106 PRO A C 1
ATOM 841 O O . PRO A 1 106 ? 21.450 1.548 -0.245 1.00 41.62 106 PRO A O 1
ATOM 844 N N . VAL A 1 107 ? 23.273 0.662 -1.232 1.00 43.41 107 VAL A N 1
ATOM 845 C CA . VAL A 1 107 ? 22.568 0.093 -2.371 1.00 43.41 107 VAL A CA 1
ATOM 846 C C . VAL A 1 107 ? 21.722 -1.017 -1.759 1.00 43.41 107 VAL A C 1
ATOM 848 O O . VAL A 1 107 ? 22.217 -2.101 -1.491 1.00 43.41 107 VAL A O 1
ATOM 851 N N . ILE A 1 108 ? 20.473 -0.712 -1.411 1.00 46.62 108 ILE A N 1
ATOM 852 C CA . ILE A 1 108 ? 19.431 -1.722 -1.413 1.00 46.62 108 ILE A CA 1
ATOM 853 C C . ILE A 1 108 ? 19.185 -1.861 -2.902 1.00 46.62 108 ILE A C 1
ATOM 855 O O . ILE A 1 108 ? 18.622 -0.928 -3.489 1.00 46.62 108 ILE A O 1
ATOM 859 N N . PRO A 1 109 ? 19.730 -2.897 -3.557 1.00 48.94 109 PRO A N 1
ATOM 860 C CA . PRO A 1 109 ? 19.434 -3.064 -4.952 1.00 48.94 109 PRO A CA 1
ATOM 861 C C . PRO A 1 109 ? 17.923 -3.257 -5.013 1.00 48.94 109 PRO A C 1
ATOM 863 O O . PRO A 1 109 ? 17.350 -4.066 -4.280 1.00 48.94 109 PRO A O 1
ATOM 866 N N . ASP A 1 110 ? 17.272 -2.419 -5.814 1.00 62.72 110 ASP A N 1
ATOM 867 C CA . ASP A 1 110 ? 15.903 -2.659 -6.234 1.00 62.72 110 ASP A CA 1
ATOM 868 C C . ASP A 1 110 ? 15.791 -4.159 -6.544 1.00 62.72 110 ASP A C 1
ATOM 870 O O . ASP A 1 110 ? 16.669 -4.714 -7.216 1.00 62.72 110 ASP A O 1
ATOM 874 N N . GLY A 1 111 ? 14.812 -4.853 -5.957 1.00 67.81 111 GLY A N 1
ATOM 875 C CA . GLY A 1 111 ? 14.719 -6.311 -6.088 1.00 67.81 111 GLY A CA 1
ATOM 876 C C . GLY A 1 111 ? 14.754 -6.720 -7.561 1.00 67.81 111 GLY A C 1
ATOM 877 O O . GLY A 1 111 ? 15.405 -7.694 -7.926 1.00 67.81 111 GLY A O 1
ATOM 878 N N . LEU A 1 112 ? 14.169 -5.879 -8.418 1.00 75.06 112 LEU A N 1
ATOM 879 C CA . LEU A 1 112 ? 14.221 -6.003 -9.867 1.00 75.06 112 LEU A CA 1
ATOM 880 C C . LEU A 1 112 ? 15.635 -5.819 -10.445 1.00 75.06 112 LEU A C 1
ATOM 882 O O . LEU A 1 112 ? 16.061 -6.627 -11.261 1.00 75.06 112 LEU A O 1
ATOM 886 N N . SER A 1 113 ? 16.390 -4.817 -9.993 1.00 75.31 113 SER A N 1
ATOM 887 C CA . SER A 1 113 ? 17.778 -4.572 -10.418 1.00 75.31 113 SER A CA 1
ATOM 888 C C . SER A 1 113 ? 18.713 -5.727 -10.040 1.00 75.31 113 SER A C 1
ATOM 890 O O . SER A 1 113 ? 19.530 -6.146 -10.860 1.00 75.31 113 SER A O 1
ATOM 892 N N . THR A 1 114 ? 18.542 -6.307 -8.843 1.00 78.44 114 THR A N 1
ATOM 893 C CA . THR A 1 114 ? 19.281 -7.517 -8.424 1.00 78.44 114 THR A CA 1
ATOM 894 C C . THR A 1 114 ? 18.974 -8.684 -9.349 1.00 78.44 114 THR A C 1
ATOM 896 O O . THR A 1 114 ? 19.885 -9.294 -9.898 1.00 78.44 114 THR A O 1
ATOM 899 N N . VAL A 1 115 ? 17.684 -8.952 -9.569 1.00 84.75 115 VAL A N 1
ATOM 900 C CA . VAL A 1 115 ? 17.223 -10.054 -10.417 1.00 84.75 115 VAL A CA 1
ATOM 901 C C . VAL A 1 115 ? 17.716 -9.883 -11.856 1.00 84.75 115 VAL A C 1
ATOM 903 O O . VAL A 1 115 ? 18.197 -10.841 -12.456 1.00 84.75 115 VAL A O 1
ATOM 906 N N . CYS A 1 116 ? 17.661 -8.668 -12.407 1.00 86.81 116 CYS A N 1
ATOM 907 C CA . CYS A 1 116 ? 18.185 -8.369 -13.739 1.00 86.81 116 CYS A CA 1
ATOM 908 C C . CYS A 1 116 ? 19.707 -8.566 -13.824 1.00 86.81 116 CYS A C 1
ATOM 910 O O . CYS A 1 116 ? 20.186 -9.124 -14.811 1.00 86.81 116 CYS A O 1
ATOM 912 N N . ALA A 1 117 ? 20.464 -8.161 -12.800 1.00 79.56 117 ALA A N 1
ATOM 913 C CA . ALA A 1 117 ? 21.914 -8.338 -12.756 1.00 79.56 117 ALA A CA 1
ATOM 914 C C . ALA A 1 117 ? 22.323 -9.817 -12.632 1.00 79.56 117 ALA A C 1
ATOM 916 O O . ALA A 1 117 ? 23.227 -10.264 -13.339 1.00 79.56 117 ALA A O 1
ATOM 917 N N . GLU A 1 118 ? 21.644 -10.590 -11.782 1.00 86.94 118 GLU A N 1
ATOM 918 C CA . GLU A 1 118 ? 21.864 -12.036 -11.647 1.00 86.94 118 GLU A CA 1
ATOM 919 C C . GLU A 1 118 ? 21.520 -12.770 -12.948 1.00 86.94 118 GLU A C 1
ATOM 921 O O . GLU A 1 118 ? 22.316 -13.568 -13.447 1.00 86.94 118 GLU A O 1
ATOM 926 N N . ALA A 1 119 ? 20.376 -12.446 -13.559 1.00 89.75 119 ALA A N 1
ATOM 927 C CA . ALA A 1 119 ? 19.983 -13.006 -14.847 1.00 89.75 119 ALA A CA 1
ATOM 928 C C . ALA A 1 119 ? 20.989 -12.658 -15.959 1.0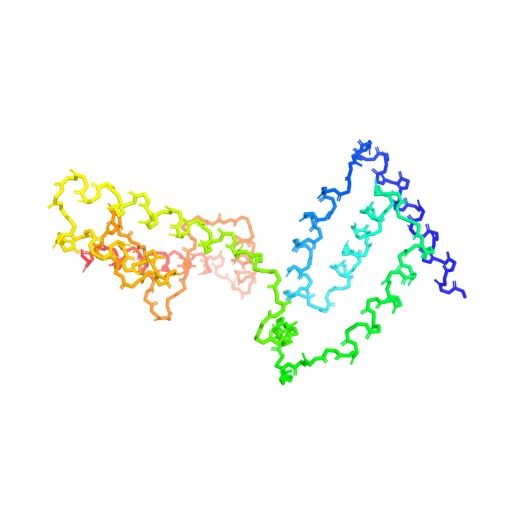0 89.75 119 ALA A C 1
ATOM 930 O O . ALA A 1 119 ? 21.326 -13.529 -16.761 1.00 89.75 119 ALA A O 1
ATOM 931 N N . TYR A 1 120 ? 21.516 -11.427 -15.987 1.00 91.69 120 TYR A N 1
ATOM 932 C CA . TYR A 1 120 ? 22.549 -11.020 -16.947 1.00 91.69 120 TYR A CA 1
ATOM 933 C C . TYR A 1 120 ? 23.807 -11.887 -16.812 1.00 91.69 120 TYR A C 1
ATOM 935 O O . TYR A 1 120 ? 24.330 -12.377 -17.813 1.00 91.69 120 TYR A O 1
ATOM 943 N N . GLN A 1 121 ? 24.276 -12.118 -15.581 1.00 85.12 121 GLN A N 1
ATOM 944 C CA . GLN A 1 121 ? 25.450 -12.959 -15.324 1.00 85.12 121 GLN A CA 1
ATOM 945 C C . GLN A 1 121 ? 25.223 -14.402 -15.782 1.00 85.12 121 GLN A C 1
ATOM 947 O O . GLN A 1 121 ? 26.074 -14.966 -16.468 1.00 85.12 121 GLN A O 1
ATOM 952 N N . VAL A 1 122 ? 24.066 -14.988 -15.454 1.00 93.00 122 VAL A N 1
ATOM 953 C CA . VAL A 1 122 ? 23.724 -16.364 -15.843 1.00 93.00 122 VAL A CA 1
ATOM 954 C C . VAL A 1 122 ? 23.678 -16.513 -17.364 1.00 93.00 122 VAL A C 1
ATOM 956 O O . VAL A 1 122 ? 24.332 -17.402 -17.911 1.00 93.00 122 VAL A O 1
ATOM 959 N N . VAL A 1 123 ? 22.954 -15.628 -18.058 1.00 91.69 123 VAL A N 1
ATOM 960 C CA . VAL A 1 123 ? 22.840 -15.663 -19.525 1.00 91.69 123 VAL A CA 1
ATOM 961 C C . VAL A 1 123 ? 24.203 -15.436 -20.181 1.00 91.69 123 VAL A C 1
ATOM 963 O O . VAL A 1 123 ? 24.547 -16.154 -21.117 1.00 91.69 123 VAL A O 1
ATOM 966 N N . GLY A 1 124 ? 25.006 -14.498 -19.669 1.00 88.62 124 GLY A N 1
ATOM 967 C CA . GLY A 1 124 ? 26.347 -14.216 -20.182 1.00 88.62 124 GLY A CA 1
ATOM 968 C C . GLY A 1 124 ? 27.296 -15.411 -20.067 1.00 88.62 124 GLY A C 1
ATOM 969 O O . GLY A 1 124 ? 27.946 -15.766 -21.047 1.00 88.62 124 GLY A O 1
ATOM 970 N N . VAL A 1 125 ? 27.329 -16.077 -18.906 1.00 90.06 125 VAL A N 1
ATOM 971 C CA . VAL A 1 125 ? 28.163 -17.274 -18.688 1.00 90.06 125 VAL A CA 1
ATOM 972 C C . VAL A 1 125 ? 27.716 -18.434 -19.577 1.00 90.06 125 VAL A C 1
ATOM 974 O O . VAL A 1 125 ? 28.555 -19.118 -20.159 1.00 90.06 125 VAL A O 1
ATOM 977 N N . MET A 1 126 ? 26.405 -18.652 -19.727 1.00 91.00 126 MET A N 1
ATOM 978 C CA . MET A 1 126 ? 25.884 -19.683 -20.631 1.00 91.00 126 MET A CA 1
ATOM 979 C C . MET A 1 126 ? 26.236 -19.388 -22.093 1.00 91.00 126 MET A C 1
ATOM 981 O O . MET A 1 126 ? 26.640 -20.293 -22.822 1.00 91.00 126 MET A O 1
ATOM 985 N N . ALA A 1 127 ? 26.107 -18.131 -22.518 1.00 90.25 127 ALA A N 1
ATOM 986 C CA . ALA A 1 127 ? 26.417 -17.715 -23.878 1.00 90.25 127 ALA A CA 1
ATOM 987 C C . ALA A 1 127 ? 27.909 -17.851 -24.211 1.00 90.25 127 ALA A C 1
ATOM 989 O O . ALA A 1 127 ? 28.246 -18.291 -25.310 1.00 90.25 127 ALA A O 1
ATOM 990 N N . ASP A 1 128 ? 28.790 -17.512 -23.268 1.00 90.12 128 ASP A N 1
ATOM 991 C CA . ASP A 1 128 ? 30.237 -17.695 -23.400 1.00 90.12 128 ASP A CA 1
ATOM 992 C C . ASP A 1 128 ? 30.614 -19.184 -23.460 1.00 90.12 128 ASP A C 1
ATOM 994 O O . ASP A 1 128 ? 31.284 -19.617 -24.397 1.00 90.12 128 ASP A O 1
ATOM 998 N N . ALA A 1 129 ? 30.080 -20.001 -22.544 1.00 90.06 129 ALA A N 1
ATOM 999 C CA . ALA A 1 129 ? 30.337 -21.443 -22.503 1.00 90.06 129 ALA A CA 1
ATOM 1000 C C . ALA A 1 129 ? 29.887 -22.179 -23.778 1.00 90.06 129 ALA A C 1
ATOM 1002 O O . ALA A 1 129 ? 30.487 -23.180 -24.169 1.00 90.06 129 ALA A O 1
ATOM 1003 N N . LEU A 1 130 ? 28.830 -21.685 -24.428 1.00 91.88 130 LEU A N 1
ATOM 1004 C CA . LEU A 1 130 ? 28.318 -22.214 -25.691 1.00 91.88 130 LEU A CA 1
ATOM 1005 C C . LEU A 1 130 ? 28.955 -21.553 -26.928 1.00 91.88 130 LEU A C 1
ATOM 1007 O O . LEU A 1 130 ? 28.661 -21.968 -28.048 1.00 91.88 130 LEU A O 1
ATOM 1011 N N . GLY A 1 131 ? 29.810 -20.538 -26.757 1.00 90.50 131 GLY A N 1
ATOM 1012 C CA . GLY A 1 131 ? 30.434 -19.797 -27.859 1.00 90.50 131 GLY A CA 1
ATOM 1013 C C . GLY A 1 131 ? 29.452 -18.967 -28.695 1.00 90.50 131 GLY A C 1
ATOM 1014 O O . GLY A 1 131 ? 29.763 -18.592 -29.824 1.00 90.50 131 GLY A O 1
ATOM 1015 N N . VAL A 1 132 ? 28.264 -18.677 -28.160 1.00 91.56 132 VAL A N 1
ATOM 1016 C CA . VAL A 1 132 ? 27.170 -17.960 -28.843 1.00 91.56 132 VAL A CA 1
ATOM 1017 C C . VAL A 1 132 ? 27.014 -16.526 -28.349 1.00 91.56 132 VAL A C 1
ATOM 1019 O O . VAL A 1 132 ? 25.993 -15.893 -28.594 1.00 91.56 132 VAL A O 1
ATOM 1022 N N . PHE A 1 133 ? 28.018 -15.975 -27.665 1.00 84.69 133 PHE A N 1
ATOM 1023 C CA . PHE A 1 133 ? 27.953 -14.604 -27.158 1.00 84.69 133 PHE A CA 1
ATOM 1024 C C . PHE A 1 133 ? 27.674 -13.579 -28.271 1.00 84.69 133 PHE A C 1
ATOM 1026 O O . PHE A 1 133 ? 26.970 -12.606 -28.039 1.00 84.69 133 PHE A O 1
ATOM 1033 N N . GLY A 1 134 ? 28.158 -13.815 -29.495 1.00 82.88 134 GLY A N 1
ATOM 1034 C CA . GLY A 1 134 ? 27.888 -12.958 -30.656 1.00 82.88 134 GLY A CA 1
ATOM 1035 C C . GLY A 1 134 ? 26.518 -13.152 -31.322 1.00 82.88 134 GLY A C 1
ATOM 1036 O O . GLY A 1 134 ? 26.242 -12.478 -32.313 1.00 82.88 134 GLY A O 1
ATOM 1037 N N . ASP A 1 135 ? 25.677 -14.069 -30.836 1.00 90.56 135 ASP A N 1
ATOM 1038 C CA . ASP A 1 135 ? 24.350 -14.306 -31.403 1.00 90.56 135 ASP A CA 1
ATOM 1039 C C . ASP A 1 135 ? 23.415 -13.107 -31.168 1.00 90.56 135 ASP A C 1
ATOM 1041 O O . ASP A 1 135 ? 23.357 -12.523 -30.083 1.00 90.56 135 ASP A O 1
ATOM 1045 N N . ALA A 1 136 ? 22.656 -12.737 -32.201 1.00 85.19 136 ALA A N 1
ATOM 1046 C CA . ALA A 1 136 ? 21.819 -11.543 -32.175 1.00 85.19 136 ALA A CA 1
ATOM 1047 C C . ALA A 1 136 ? 20.670 -11.634 -31.157 1.00 85.19 136 ALA A C 1
ATOM 1049 O O . ALA A 1 136 ? 20.285 -10.611 -30.591 1.00 85.19 136 ALA A O 1
ATOM 1050 N N . ALA A 1 137 ? 20.113 -12.823 -30.910 1.00 85.25 137 ALA A N 1
ATOM 1051 C CA . ALA A 1 137 ? 19.072 -12.997 -29.902 1.00 85.25 137 ALA A CA 1
ATOM 1052 C C . ALA A 1 137 ? 19.663 -12.917 -28.488 1.00 85.25 137 ALA A C 1
ATOM 1054 O O . ALA A 1 137 ? 19.079 -12.274 -27.616 1.00 85.25 137 ALA A O 1
ATOM 1055 N N . VAL A 1 138 ? 20.853 -13.491 -28.281 1.00 87.38 138 VAL A N 1
ATOM 1056 C CA . VAL A 1 138 ? 21.584 -13.412 -27.006 1.00 87.38 138 VAL A CA 1
ATOM 1057 C C . VAL A 1 138 ? 21.915 -11.961 -26.648 1.00 87.38 138 VAL A C 1
ATOM 1059 O O . VAL A 1 138 ? 21.620 -11.527 -25.535 1.00 87.38 138 VAL A O 1
ATOM 1062 N N . GLN A 1 139 ? 22.446 -11.185 -27.596 1.00 88.94 139 GLN A N 1
ATOM 1063 C CA . GLN A 1 139 ? 22.758 -9.766 -27.384 1.00 88.94 139 GLN A CA 1
ATOM 1064 C C . GLN A 1 139 ? 21.513 -8.950 -27.013 1.00 88.94 139 GLN A C 1
ATOM 1066 O O . GLN A 1 139 ? 21.532 -8.192 -26.050 1.00 88.94 139 GLN A O 1
ATOM 1071 N N . LYS A 1 140 ? 20.386 -9.176 -27.695 1.00 90.06 140 LYS A N 1
ATOM 1072 C CA . LYS A 1 140 ? 19.111 -8.510 -27.386 1.00 90.06 140 LYS A CA 1
ATOM 1073 C C . LYS A 1 140 ? 18.569 -8.850 -25.992 1.00 90.06 140 LYS A C 1
ATOM 1075 O O . LYS A 1 140 ? 17.988 -7.993 -25.326 1.00 90.06 140 LYS A O 1
ATOM 1080 N N . VAL A 1 141 ? 18.745 -10.091 -25.531 1.00 88.94 141 VAL A N 1
ATOM 1081 C CA . VAL A 1 141 ? 18.367 -10.491 -24.164 1.00 88.94 141 VAL A CA 1
ATOM 1082 C C . VAL A 1 141 ? 19.271 -9.809 -23.133 1.00 88.94 141 VAL A C 1
ATOM 1084 O O . VAL A 1 141 ? 18.764 -9.267 -22.151 1.00 88.94 141 VAL A O 1
ATOM 1087 N N . LEU A 1 142 ? 20.585 -9.771 -23.370 1.00 89.38 142 LEU A N 1
ATOM 1088 C CA . LEU A 1 142 ? 21.544 -9.076 -22.503 1.00 89.38 142 LEU A CA 1
ATOM 1089 C C . LEU A 1 142 ? 21.296 -7.556 -22.458 1.00 89.38 142 LEU A C 1
ATOM 1091 O O . LEU A 1 142 ? 21.375 -6.953 -21.386 1.00 89.38 142 LEU A O 1
ATOM 1095 N N . ASP A 1 143 ? 20.903 -6.941 -23.573 1.00 87.75 143 ASP A N 1
ATOM 1096 C CA . ASP A 1 143 ? 20.482 -5.536 -23.637 1.00 87.75 143 ASP A CA 1
ATOM 1097 C C . ASP A 1 143 ? 19.257 -5.264 -22.756 1.00 87.75 143 ASP A C 1
ATOM 1099 O O . ASP A 1 143 ? 19.255 -4.317 -21.971 1.00 87.75 143 ASP A O 1
ATOM 1103 N N . ASN A 1 144 ? 18.227 -6.111 -22.835 1.00 88.31 144 ASN A N 1
ATOM 1104 C CA . ASN A 1 144 ? 17.032 -5.970 -21.999 1.00 88.31 144 ASN A CA 1
ATOM 1105 C C . ASN A 1 144 ? 17.358 -6.105 -20.501 1.00 88.31 144 ASN A C 1
ATOM 1107 O O . ASN A 1 144 ? 16.831 -5.352 -19.679 1.00 88.31 144 ASN A O 1
ATOM 1111 N N . LEU A 1 145 ? 18.227 -7.060 -20.148 1.00 89.81 145 LEU A N 1
ATOM 1112 C CA . LEU A 1 145 ? 18.641 -7.317 -18.766 1.00 89.81 145 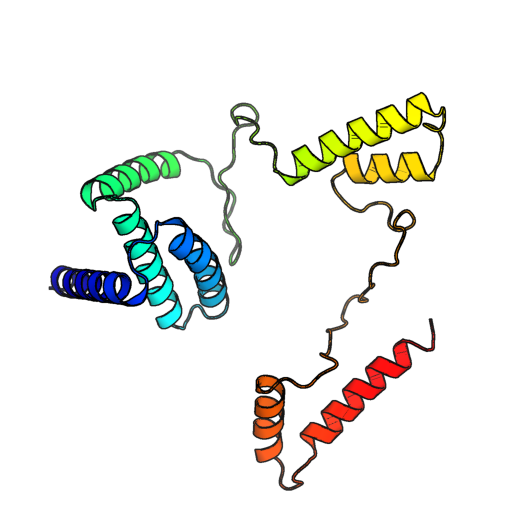LEU A CA 1
ATOM 1113 C C . LEU A 1 145 ? 19.510 -6.184 -18.205 1.00 89.81 145 LEU A C 1
ATOM 1115 O O . LEU A 1 145 ? 19.295 -5.756 -17.073 1.00 89.81 145 LEU A O 1
ATOM 1119 N N . SER A 1 146 ? 20.450 -5.659 -18.994 1.00 86.25 146 SER A N 1
ATOM 1120 C CA . SER A 1 146 ? 21.315 -4.548 -18.574 1.00 86.25 146 SER A CA 1
ATOM 1121 C C . SER A 1 146 ? 20.555 -3.227 -18.441 1.00 86.25 146 SER A C 1
ATOM 1123 O O . SER A 1 146 ? 20.805 -2.467 -17.507 1.00 86.25 146 SER A O 1
ATOM 1125 N N . GLN A 1 147 ? 19.599 -2.965 -19.337 1.00 81.19 147 GLN A N 1
ATOM 1126 C CA . GLN A 1 147 ? 18.806 -1.731 -19.343 1.00 81.19 147 GLN A CA 1
ATOM 1127 C C . GLN A 1 147 ? 17.572 -1.792 -18.436 1.00 81.19 147 GLN A C 1
ATOM 1129 O O . GLN A 1 147 ? 16.884 -0.783 -18.288 1.00 81.19 147 GLN A O 1
ATOM 1134 N N . GLN A 1 148 ? 17.276 -2.958 -17.848 1.00 83.56 148 GLN A N 1
ATOM 1135 C CA . GLN A 1 148 ? 16.130 -3.180 -16.952 1.00 83.56 148 GLN A CA 1
ATOM 1136 C C . GLN A 1 148 ? 14.793 -2.748 -17.582 1.00 83.56 148 GLN A C 1
ATOM 1138 O O . GLN A 1 148 ? 13.848 -2.338 -16.907 1.00 83.56 148 GLN A O 1
ATOM 1143 N N . LYS A 1 149 ? 14.717 -2.821 -18.913 1.00 81.12 149 LYS A N 1
ATOM 1144 C CA . LYS A 1 149 ? 13.581 -2.391 -19.725 1.00 81.12 149 LYS A CA 1
ATOM 1145 C C . LYS A 1 149 ? 13.498 -3.274 -20.960 1.00 81.12 149 LYS A C 1
ATOM 1147 O O . LYS A 1 149 ? 14.506 -3.710 -21.503 1.00 81.12 149 LYS A O 1
ATOM 1152 N N . LEU A 1 150 ? 12.279 -3.500 -21.437 1.00 77.94 150 LEU A N 1
ATOM 1153 C CA . LEU A 1 150 ? 12.036 -4.249 -22.663 1.00 77.94 150 LEU A CA 1
ATOM 1154 C C . LEU A 1 150 ? 12.311 -3.376 -23.902 1.00 77.94 150 LEU A C 1
ATOM 1156 O O . LEU A 1 150 ? 11.400 -2.742 -24.441 1.00 77.94 150 LEU A O 1
ATOM 1160 N N . VAL A 1 151 ? 13.579 -3.327 -24.312 1.00 83.50 151 VAL A N 1
ATOM 1161 C CA . VAL A 1 151 ? 14.087 -2.629 -25.506 1.00 83.50 151 VAL A CA 1
ATOM 1162 C C . VAL A 1 151 ? 13.820 -3.457 -26.761 1.00 83.50 151 VAL A C 1
ATOM 1164 O O . VAL A 1 151 ? 13.337 -2.935 -27.763 1.00 83.50 151 VAL A O 1
ATOM 1167 N N . HIS A 1 152 ? 14.050 -4.765 -26.669 1.00 82.06 152 HIS A N 1
ATOM 1168 C CA . HIS A 1 152 ? 13.843 -5.732 -27.742 1.00 82.06 152 HIS A CA 1
ATOM 1169 C C . HIS A 1 152 ? 12.647 -6.622 -27.400 1.00 82.06 152 HIS A C 1
ATOM 1171 O O . HIS A 1 152 ? 12.672 -7.357 -26.412 1.00 82.06 152 HIS A O 1
ATOM 1177 N N . ARG A 1 153 ? 11.573 -6.526 -28.191 1.00 81.50 153 ARG A N 1
ATOM 1178 C CA . ARG A 1 153 ? 10.310 -7.270 -27.980 1.00 81.50 153 ARG A CA 1
ATOM 1179 C C . ARG A 1 153 ? 10.204 -8.538 -28.825 1.00 81.50 153 ARG A C 1
ATOM 1181 O O . ARG A 1 153 ? 9.359 -9.383 -28.561 1.00 81.50 153 ARG A O 1
ATOM 1188 N N . ASP A 1 154 ? 11.062 -8.652 -29.826 1.00 78.81 154 ASP A N 1
ATOM 1189 C CA . ASP A 1 154 ? 11.129 -9.732 -30.808 1.00 78.81 154 ASP A CA 1
ATOM 1190 C C . ASP A 1 154 ? 11.874 -10.977 -30.300 1.00 78.81 154 ASP A C 1
ATOM 1192 O O . ASP A 1 154 ? 11.892 -11.999 -30.977 1.00 78.81 154 ASP A O 1
ATOM 1196 N N . VAL A 1 155 ? 12.464 -10.905 -29.103 1.00 75.00 155 VAL A N 1
ATOM 1197 C CA . VAL A 1 155 ? 13.133 -12.034 -28.434 1.00 75.00 155 VAL A CA 1
ATOM 1198 C C . VAL A 1 155 ? 12.238 -12.804 -27.466 1.00 75.00 155 VAL A C 1
ATOM 1200 O O . VAL A 1 155 ? 12.654 -13.831 -26.931 1.00 75.00 155 VAL A O 1
ATOM 1203 N N . LEU A 1 156 ? 11.019 -12.324 -27.205 1.00 66.75 156 LEU A N 1
ATOM 1204 C CA . LEU A 1 156 ? 10.093 -13.034 -26.330 1.00 66.75 156 LEU A CA 1
ATOM 1205 C C . LEU A 1 156 ? 9.508 -14.252 -27.064 1.00 66.75 156 LEU A C 1
ATOM 1207 O O . LEU A 1 156 ? 9.075 -14.121 -28.208 1.00 66.75 156 LEU A O 1
ATOM 1211 N N . PRO A 1 157 ? 9.409 -15.424 -26.410 1.00 61.88 157 PRO A N 1
ATOM 1212 C CA . PRO A 1 157 ? 8.816 -16.620 -27.014 1.00 61.88 157 PRO A CA 1
ATOM 1213 C C . PRO A 1 157 ? 7.289 -16.515 -27.189 1.00 61.88 157 PRO A C 1
ATOM 1215 O O . PRO A 1 157 ? 6.650 -17.457 -27.651 1.00 61.88 157 PRO A O 1
ATOM 1218 N N . PHE A 1 158 ? 6.695 -15.383 -26.804 1.00 59.12 158 PHE A N 1
ATOM 1219 C CA . PHE A 1 158 ? 5.279 -15.072 -26.930 1.00 59.12 158 PHE A CA 1
ATOM 1220 C C . PHE A 1 158 ? 5.092 -13.605 -27.326 1.00 59.12 158 PHE A C 1
ATOM 1222 O O . PHE A 1 158 ? 5.838 -12.722 -26.902 1.00 59.12 158 PHE A O 1
ATOM 1229 N N . SER A 1 159 ? 4.055 -13.333 -28.115 1.00 55.94 159 SER A N 1
ATOM 1230 C CA . SER A 1 159 ? 3.639 -11.970 -28.431 1.00 55.94 159 SER A CA 1
ATOM 1231 C C . SER A 1 159 ? 3.052 -11.314 -27.183 1.00 55.94 159 SER A C 1
ATOM 1233 O O . SER A 1 159 ? 2.106 -11.832 -26.59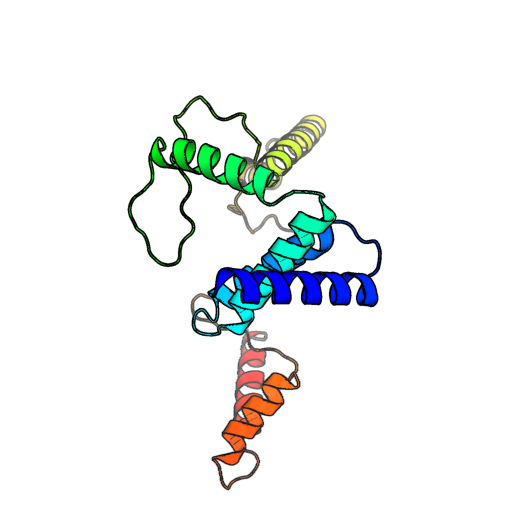0 1.00 55.94 159 SER A O 1
ATOM 1235 N N . LEU A 1 160 ? 3.586 -10.160 -26.782 1.00 49.38 160 LEU A N 1
ATOM 1236 C CA . LEU A 1 160 ? 2.895 -9.319 -25.809 1.00 49.38 160 LEU A CA 1
ATOM 1237 C C . LEU A 1 160 ? 1.622 -8.764 -26.460 1.00 49.38 160 LEU A C 1
ATOM 1239 O O . LEU A 1 160 ? 1.701 -8.309 -27.604 1.00 49.38 160 LEU A O 1
ATOM 1243 N N . PRO A 1 161 ? 0.467 -8.766 -25.772 1.00 53.62 161 PRO A N 1
ATOM 1244 C CA . PRO A 1 161 ? -0.710 -8.082 -26.283 1.00 53.62 161 PRO A CA 1
ATOM 1245 C C . PRO A 1 161 ? -0.376 -6.592 -26.421 1.00 53.62 161 PRO A C 1
ATOM 1247 O O . PRO A 1 161 ? -0.156 -5.893 -25.433 1.00 53.62 161 PRO A O 1
ATOM 1250 N N . VAL A 1 162 ? -0.278 -6.115 -27.661 1.00 55.12 162 VAL A N 1
ATOM 1251 C CA . VAL A 1 162 ? -0.115 -4.693 -27.958 1.00 55.12 162 VAL A CA 1
ATOM 1252 C C . VAL A 1 162 ? -1.509 -4.085 -27.919 1.00 55.12 162 VAL A C 1
ATOM 1254 O O . VAL A 1 162 ? -2.283 -4.261 -28.855 1.00 55.12 162 VAL A O 1
ATOM 1257 N N . THR A 1 163 ? -1.854 -3.392 -26.839 1.00 56.12 163 THR A N 1
ATOM 1258 C CA . THR A 1 163 ? -2.960 -2.431 -26.873 1.00 56.12 163 THR A CA 1
ATOM 1259 C C . THR A 1 163 ? -2.457 -1.191 -27.607 1.00 56.12 163 THR A C 1
ATOM 1261 O O . THR A 1 163 ? -1.501 -0.579 -27.124 1.00 56.12 163 THR A O 1
ATOM 1264 N N . PRO A 1 164 ? -3.016 -0.827 -28.775 1.00 60.50 164 PRO A N 1
ATOM 1265 C CA . PRO A 1 164 ? -2.610 0.398 -29.450 1.00 60.50 164 PRO A CA 1
ATOM 1266 C C . PRO A 1 164 ? -2.970 1.621 -28.597 1.00 60.50 164 PRO A C 1
ATOM 1268 O O . PRO A 1 164 ? -3.933 1.586 -27.825 1.00 60.50 164 PRO A O 1
ATOM 1271 N N . ASP A 1 165 ? -2.220 2.709 -28.759 1.00 43.94 165 ASP A N 1
ATOM 1272 C CA . ASP A 1 165 ? -2.477 3.952 -28.030 1.00 43.94 165 ASP A CA 1
ATOM 1273 C C . ASP A 1 165 ? -3.918 4.434 -28.272 1.00 43.94 165 ASP A C 1
ATOM 1275 O O . ASP A 1 165 ? -4.383 4.529 -29.410 1.00 43.94 165 ASP A O 1
ATOM 1279 N N . GLY A 1 166 ? -4.642 4.705 -27.182 1.00 54.81 166 GLY A N 1
ATOM 1280 C CA . GLY A 1 166 ? -6.041 5.149 -27.206 1.00 54.81 166 GLY A CA 1
ATOM 1281 C C . GLY A 1 166 ? -7.098 4.039 -27.139 1.00 54.81 166 GLY A C 1
ATOM 1282 O O . GLY A 1 166 ? -8.287 4.352 -27.122 1.00 54.81 166 GLY A O 1
ATOM 1283 N N . TRP A 1 167 ? -6.709 2.762 -27.067 1.00 58.19 167 TRP A N 1
ATOM 1284 C CA . TRP A 1 167 ? -7.653 1.650 -26.899 1.00 58.19 167 TRP A CA 1
ATOM 1285 C C . TRP A 1 167 ? -7.891 1.321 -25.420 1.00 58.19 167 TRP A C 1
ATOM 1287 O O . TRP A 1 167 ? -6.949 1.218 -24.637 1.00 58.19 167 TRP A O 1
ATOM 1297 N N . VAL A 1 168 ? -9.157 1.109 -25.044 1.00 57.38 168 VAL A N 1
ATOM 1298 C CA . VAL A 1 168 ? -9.570 0.683 -23.695 1.00 57.38 168 VAL A CA 1
ATOM 1299 C C . VAL A 1 168 ? -10.010 -0.779 -23.740 1.00 57.38 168 VAL A C 1
ATOM 1301 O O . VAL A 1 168 ? -10.762 -1.186 -24.626 1.00 57.38 168 VAL A O 1
ATOM 1304 N N . MET A 1 169 ? -9.536 -1.578 -22.784 1.00 60.22 169 MET A N 1
ATOM 1305 C CA . MET A 1 169 ? -9.881 -2.995 -22.681 1.00 60.22 169 MET A CA 1
ATOM 1306 C C . MET A 1 169 ? -11.335 -3.168 -22.238 1.00 60.22 169 MET A C 1
ATOM 1308 O O . MET A 1 169 ? -11.724 -2.696 -21.172 1.00 60.22 169 MET A O 1
ATOM 1312 N N . VAL A 1 170 ? -12.125 -3.886 -23.038 1.00 64.62 170 VAL A N 1
ATOM 1313 C CA . VAL A 1 170 ? -13.508 -4.245 -22.702 1.00 64.62 170 VAL A CA 1
ATOM 1314 C C . VAL A 1 170 ? -13.537 -5.688 -22.178 1.00 64.62 170 VAL A C 1
ATOM 1316 O O . VAL A 1 170 ? -13.085 -6.597 -22.884 1.00 64.62 170 VAL A O 1
ATOM 1319 N N . PRO A 1 171 ? -14.040 -5.936 -20.954 1.00 68.88 171 PRO A N 1
ATOM 1320 C CA . PRO A 1 171 ? -14.190 -7.284 -20.417 1.00 68.88 171 PRO A CA 1
ATOM 1321 C C . PRO A 1 171 ? -15.053 -8.171 -21.321 1.00 68.88 171 PRO A C 1
ATOM 1323 O O . PRO A 1 171 ? -16.153 -7.795 -21.717 1.00 68.88 171 PRO A O 1
ATOM 1326 N N . LYS A 1 172 ? -14.578 -9.386 -21.619 1.00 65.69 172 LYS A N 1
ATOM 1327 C CA . LYS A 1 172 ? -15.322 -10.352 -22.450 1.00 65.69 172 LYS A CA 1
ATOM 1328 C C . LYS A 1 172 ? -16.525 -10.974 -21.737 1.00 65.69 172 LYS A C 1
ATOM 1330 O O . LYS A 1 172 ? -17.415 -11.500 -22.396 1.00 65.69 172 LYS A O 1
ATOM 1335 N N . GLN A 1 173 ? -16.523 -10.964 -20.406 1.00 71.94 173 GLN A N 1
ATOM 1336 C CA . GLN A 1 173 ? -17.605 -11.482 -19.575 1.00 71.94 173 GLN A CA 1
ATOM 1337 C C . GLN A 1 173 ? -18.196 -10.334 -18.763 1.00 71.94 173 GLN A C 1
ATOM 1339 O O . GLN A 1 173 ? -17.460 -9.532 -18.189 1.00 71.94 173 GLN A O 1
ATOM 1344 N N . VAL A 1 174 ? -19.525 -10.263 -18.728 1.00 71.12 174 VAL A N 1
ATOM 1345 C CA . VAL A 1 174 ? -20.254 -9.280 -17.925 1.00 71.12 174 VAL A CA 1
ATOM 1346 C C . VAL A 1 174 ? -20.205 -9.729 -16.468 1.00 71.12 174 VAL A C 1
ATOM 1348 O O . VAL A 1 174 ? -20.727 -10.793 -16.134 1.00 71.12 174 VAL A O 1
ATOM 1351 N N . THR A 1 175 ? -19.577 -8.933 -15.605 1.00 77.88 175 THR A N 1
ATOM 1352 C CA . THR A 1 175 ? -19.626 -9.152 -14.154 1.00 77.88 175 THR A CA 1
ATOM 1353 C C . THR A 1 175 ? -20.943 -8.613 -13.578 1.00 77.88 175 THR A C 1
ATOM 1355 O O . THR A 1 175 ? -21.622 -7.818 -14.242 1.00 77.88 175 THR A O 1
ATOM 1358 N N . PRO A 1 176 ? -21.339 -9.012 -12.356 1.00 74.75 176 PRO A N 1
ATOM 1359 C CA . PRO A 1 176 ? -22.539 -8.485 -11.704 1.00 74.75 176 PRO A CA 1
ATOM 1360 C C . PRO A 1 176 ? -22.559 -6.951 -11.611 1.00 74.75 176 PRO A C 1
ATOM 1362 O O . PRO A 1 176 ? -23.604 -6.335 -11.814 1.00 74.75 176 PRO A O 1
ATOM 1365 N N . GLU A 1 177 ? -21.404 -6.326 -11.390 1.00 74.44 177 GLU A N 1
ATOM 1366 C CA . GLU A 1 177 ? -21.242 -4.872 -11.283 1.00 74.44 177 GLU A CA 1
ATOM 1367 C C . GLU A 1 177 ? -21.488 -4.193 -12.636 1.00 74.44 177 GLU A C 1
ATOM 1369 O O . GLU A 1 177 ? -22.231 -3.213 -12.721 1.00 74.44 177 GLU A O 1
ATOM 1374 N N . ILE A 1 178 ? -20.944 -4.767 -13.718 1.00 71.69 178 ILE A N 1
ATOM 1375 C CA . ILE A 1 178 ? -21.172 -4.296 -15.092 1.00 71.69 178 ILE A CA 1
ATOM 1376 C C . ILE A 1 178 ? -22.645 -4.476 -15.470 1.00 71.69 178 ILE A C 1
ATOM 1378 O O . ILE A 1 178 ? -23.250 -3.568 -16.037 1.00 71.69 178 ILE A O 1
ATOM 1382 N N . SER A 1 179 ? -23.250 -5.614 -15.117 1.00 71.94 179 SER A N 1
ATOM 1383 C CA . SER A 1 179 ? -24.677 -5.858 -15.343 1.00 71.94 179 SER A CA 1
ATOM 1384 C C . SER A 1 179 ? -25.536 -4.818 -14.623 1.00 71.94 179 SER A C 1
ATOM 1386 O O . SER A 1 179 ? -26.457 -4.257 -15.217 1.00 71.94 179 SER A O 1
ATOM 1388 N N . ASN A 1 180 ? -25.201 -4.489 -13.374 1.00 78.50 180 ASN A N 1
ATOM 1389 C CA . ASN A 1 180 ? -25.915 -3.474 -12.611 1.00 78.50 180 ASN A CA 1
ATOM 1390 C C . ASN A 1 180 ? -25.779 -2.081 -13.251 1.00 78.50 180 ASN A C 1
ATOM 1392 O O . ASN A 1 180 ? -26.779 -1.391 -13.435 1.00 78.50 180 ASN A O 1
ATOM 1396 N N . ALA A 1 181 ? -24.578 -1.697 -13.694 1.00 72.19 181 ALA A N 1
ATOM 1397 C CA . ALA A 1 181 ? -24.358 -0.438 -14.409 1.00 72.19 181 ALA A CA 1
ATOM 1398 C C . ALA A 1 181 ? -25.140 -0.368 -15.740 1.00 72.19 181 ALA A C 1
ATOM 1400 O O . ALA A 1 181 ? -25.793 0.638 -16.032 1.00 72.19 181 ALA A O 1
ATOM 1401 N N . ILE A 1 182 ? -25.150 -1.459 -16.517 1.00 70.62 182 ILE A N 1
ATOM 1402 C CA . ILE A 1 182 ? -25.949 -1.601 -17.748 1.00 70.62 182 ILE A CA 1
ATOM 1403 C C . ILE A 1 182 ? -27.447 -1.448 -17.444 1.00 70.62 182 ILE A C 1
ATOM 1405 O O . ILE A 1 182 ? -28.165 -0.792 -18.207 1.00 70.62 182 ILE A O 1
ATOM 1409 N N . ASN A 1 183 ? -27.918 -2.006 -16.327 1.00 69.94 183 ASN A N 1
ATOM 1410 C CA . ASN A 1 183 ? -29.311 -1.922 -15.892 1.00 69.94 183 ASN A CA 1
ATOM 1411 C C . ASN A 1 183 ? -29.693 -0.512 -15.425 1.00 69.94 183 ASN A C 1
ATOM 1413 O O . ASN A 1 183 ? -30.768 -0.037 -15.783 1.00 69.94 183 ASN A O 1
ATOM 1417 N N . VAL A 1 184 ? -28.816 0.199 -14.709 1.00 72.56 184 VAL A N 1
ATOM 1418 C CA . VAL A 1 184 ? -29.035 1.600 -14.297 1.00 72.56 184 VAL A CA 1
ATOM 1419 C C . VAL A 1 184 ? -29.194 2.516 -15.515 1.00 72.56 184 VAL A C 1
ATOM 1421 O O . VAL A 1 184 ? -30.081 3.371 -15.544 1.00 72.56 184 VAL A O 1
ATOM 1424 N N . VAL A 1 185 ? -28.381 2.316 -16.557 1.00 65.62 185 VAL A N 1
ATOM 1425 C CA . VAL A 1 185 ? -28.534 3.039 -17.832 1.00 65.62 185 VAL A CA 1
ATOM 1426 C C . VAL A 1 185 ? -29.809 2.595 -18.560 1.00 65.62 185 VAL A C 1
ATOM 1428 O O . VAL A 1 185 ? -30.540 3.431 -19.093 1.00 65.62 185 VAL A O 1
ATOM 1431 N N . GLY A 1 186 ? -30.116 1.296 -18.537 1.00 66.25 186 GLY A N 1
ATOM 1432 C CA . GLY A 1 186 ? -31.322 0.714 -19.130 1.00 66.25 186 GLY A CA 1
ATOM 1433 C C . GLY A 1 186 ? -32.623 1.242 -18.519 1.00 66.25 186 GLY A C 1
ATOM 1434 O O . GLY A 1 186 ? -33.573 1.485 -19.255 1.00 66.25 186 GLY A O 1
ATOM 1435 N N . GLN A 1 187 ? -32.648 1.523 -17.212 1.00 66.56 187 GLN A N 1
ATOM 1436 C CA . GLN A 1 187 ? -33.794 2.113 -16.503 1.00 66.56 187 GLN A CA 1
ATOM 1437 C C . GLN A 1 187 ? -34.122 3.546 -16.948 1.00 66.56 187 GLN A C 1
ATOM 1439 O O . GLN A 1 187 ? -35.231 4.024 -16.715 1.00 66.56 187 GLN A O 1
ATOM 1444 N N . ARG A 1 188 ? -33.187 4.231 -17.620 1.00 68.38 188 ARG A N 1
ATOM 1445 C CA . ARG A 1 188 ? -33.418 5.548 -18.23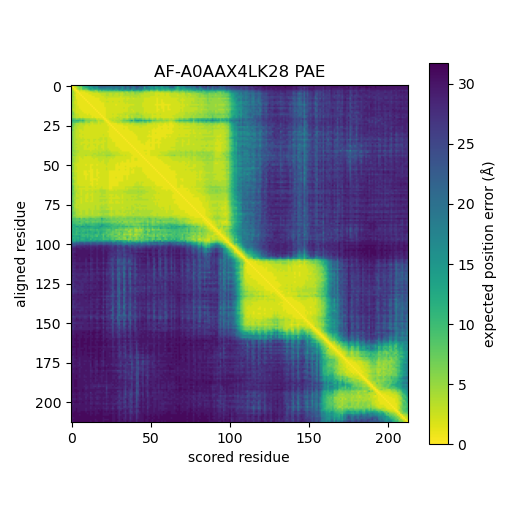5 1.00 68.38 188 ARG A CA 1
ATOM 1446 C C . ARG A 1 188 ? -33.954 5.451 -19.672 1.00 68.38 188 ARG A C 1
ATOM 1448 O O . ARG A 1 188 ? -34.296 6.481 -20.248 1.00 68.38 188 ARG A O 1
ATOM 1455 N N . CYS A 1 189 ? -34.059 4.245 -20.246 1.00 62.06 189 CYS A N 1
ATOM 1456 C CA . CYS A 1 189 ? -34.705 3.992 -21.538 1.00 62.06 189 CYS A CA 1
ATOM 1457 C C . CYS A 1 189 ? -36.013 3.217 -21.363 1.00 62.06 189 CYS A C 1
ATOM 1459 O O . CYS A 1 189 ? -36.075 2.193 -20.693 1.00 62.06 189 CYS A O 1
ATOM 1461 N N . THR A 1 190 ? -37.056 3.621 -22.082 1.00 63.78 190 THR A N 1
ATOM 1462 C CA . THR A 1 190 ? -38.350 2.913 -22.117 1.00 63.78 190 THR A CA 1
ATOM 1463 C C . THR A 1 190 ? -38.327 1.624 -22.947 1.00 63.78 190 THR A C 1
ATOM 1465 O O . THR A 1 190 ? -39.300 0.879 -22.981 1.00 63.78 190 THR A O 1
ATOM 1468 N N . CYS A 1 191 ? -37.219 1.353 -23.632 1.00 67.56 191 CYS A N 1
ATOM 1469 C CA . CYS A 1 191 ? -37.065 0.281 -24.607 1.00 67.56 191 CYS A CA 1
ATOM 1470 C C . CYS A 1 191 ? -36.635 -1.074 -24.009 1.00 67.56 191 CYS A C 1
ATOM 1472 O O . CYS A 1 191 ? -36.556 -2.063 -24.737 1.00 67.56 191 CYS A O 1
ATOM 1474 N N . GLY A 1 192 ? -36.306 -1.121 -22.713 1.00 62.25 192 GLY A N 1
ATOM 1475 C CA . GLY A 1 192 ? -36.051 -2.347 -21.946 1.00 62.25 192 GLY A CA 1
ATOM 1476 C C . GLY A 1 192 ? -34.758 -3.113 -22.255 1.00 62.25 192 GLY A C 1
ATOM 1477 O O . GLY A 1 192 ? -34.422 -4.006 -21.487 1.00 62.25 192 GLY A O 1
ATOM 1478 N N . ASN A 1 193 ? -34.030 -2.806 -23.341 1.00 68.94 193 ASN A N 1
ATOM 1479 C CA . ASN A 1 193 ? -32.808 -3.552 -23.686 1.00 68.94 193 ASN A CA 1
ATOM 1480 C C . ASN A 1 193 ? -31.761 -2.792 -24.540 1.00 68.94 193 ASN A C 1
ATOM 1482 O O . ASN A 1 193 ? -30.957 -3.414 -25.237 1.00 68.94 193 ASN A O 1
ATOM 1486 N N . CYS A 1 194 ? -31.763 -1.452 -24.575 1.00 70.56 194 CYS A N 1
ATOM 1487 C CA . CYS A 1 194 ? -30.805 -0.705 -25.414 1.00 70.56 194 CYS A CA 1
ATOM 1488 C C . CYS A 1 194 ? -29.361 -0.769 -24.913 1.00 70.56 194 CYS A C 1
ATOM 1490 O O . CYS A 1 194 ? -28.443 -0.789 -25.727 1.00 70.56 194 CYS A O 1
ATOM 1492 N N . SER A 1 195 ? -29.155 -0.786 -23.596 1.00 73.94 195 SER A N 1
ATOM 1493 C CA . SER A 1 195 ? -27.825 -0.790 -22.988 1.00 73.94 195 SER A CA 1
ATOM 1494 C C . SER A 1 195 ? -27.120 -2.128 -23.207 1.00 73.94 195 SER A C 1
ATOM 1496 O O . SER A 1 195 ? -25.945 -2.138 -23.561 1.00 73.94 195 SER A O 1
ATOM 1498 N N . GLN A 1 196 ? -27.855 -3.241 -23.133 1.00 76.06 196 GLN A N 1
ATOM 1499 C CA . GLN A 1 196 ? -27.333 -4.560 -23.495 1.00 76.06 196 GLN A CA 1
ATOM 1500 C C . GLN A 1 196 ? -26.981 -4.644 -24.985 1.00 76.06 196 GLN A C 1
ATOM 1502 O O . GLN A 1 196 ? -25.908 -5.112 -25.336 1.00 76.06 196 GLN A O 1
ATOM 1507 N N . ARG A 1 197 ? -27.833 -4.120 -25.879 1.00 77.94 197 ARG A N 1
ATOM 1508 C CA . ARG A 1 197 ? -27.530 -4.104 -27.323 1.00 77.94 197 ARG 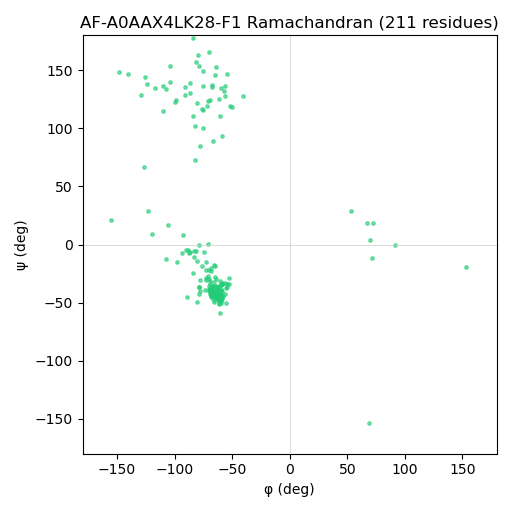A CA 1
ATOM 1509 C C . ARG A 1 197 ? -26.295 -3.274 -27.660 1.00 77.94 197 ARG A C 1
ATOM 1511 O O . ARG A 1 197 ? -25.532 -3.653 -28.540 1.00 77.94 197 ARG A O 1
ATOM 1518 N N . LEU A 1 198 ? -26.101 -2.141 -26.985 1.00 75.50 198 LEU A N 1
ATOM 1519 C CA . LEU A 1 198 ? -24.894 -1.332 -27.141 1.00 75.50 198 LEU A CA 1
ATOM 1520 C C . LEU A 1 198 ? -23.653 -2.099 -26.670 1.00 75.50 198 LEU A C 1
ATOM 1522 O O . LEU A 1 198 ? -22.628 -2.067 -27.344 1.00 75.50 198 LEU A O 1
ATOM 1526 N N . TRP A 1 199 ? -23.761 -2.812 -25.549 1.00 75.06 199 TRP A N 1
ATOM 1527 C CA . TRP A 1 199 ? -22.701 -3.683 -25.054 1.00 75.06 199 TRP A CA 1
ATOM 1528 C C . TRP A 1 199 ? -22.351 -4.792 -26.052 1.00 75.06 199 TRP A C 1
ATOM 1530 O O . TRP A 1 199 ? -21.179 -4.983 -26.371 1.00 75.06 199 TRP A O 1
ATOM 1540 N N . ASP A 1 200 ? -23.357 -5.463 -26.611 1.00 78.94 200 ASP A N 1
ATOM 1541 C CA . ASP A 1 200 ? -23.158 -6.522 -27.602 1.00 78.94 200 ASP A CA 1
ATOM 1542 C C . ASP A 1 200 ? -22.486 -5.978 -28.880 1.00 78.94 200 ASP A C 1
ATOM 1544 O O . ASP A 1 200 ? -21.598 -6.624 -29.433 1.00 78.94 200 ASP A O 1
ATOM 1548 N N . LEU A 1 201 ? -22.841 -4.759 -29.314 1.00 75.62 201 LEU A N 1
ATOM 1549 C CA . LEU A 1 201 ? -22.197 -4.076 -30.447 1.00 75.62 201 LEU A CA 1
ATOM 1550 C C . LEU A 1 201 ? -20.736 -3.700 -30.164 1.00 75.62 201 LEU A C 1
ATOM 1552 O O . LEU A 1 201 ? -19.886 -3.844 -31.043 1.00 75.62 201 LEU A O 1
ATOM 1556 N N . LEU A 1 202 ? -20.430 -3.227 -28.952 1.00 71.56 202 LEU A N 1
ATOM 1557 C CA . LEU A 1 202 ? -19.053 -2.949 -28.535 1.00 71.56 202 LEU A CA 1
ATOM 1558 C C . LEU A 1 202 ? -18.227 -4.238 -28.507 1.00 71.56 202 LEU A C 1
ATOM 1560 O O . LEU A 1 202 ? -17.098 -4.256 -28.995 1.00 71.56 202 LEU A O 1
ATOM 1564 N N . LEU A 1 203 ? -18.800 -5.331 -28.000 1.00 73.12 203 LEU A N 1
ATOM 1565 C CA . LEU A 1 203 ? -18.137 -6.628 -27.964 1.00 73.12 203 LEU A CA 1
ATOM 1566 C C . LEU A 1 203 ? -17.879 -7.172 -29.379 1.00 73.12 203 LEU A C 1
ATOM 1568 O O . LEU A 1 203 ? -16.767 -7.619 -29.656 1.00 73.12 203 LEU A O 1
ATOM 1572 N N . ASP A 1 204 ? -18.843 -7.073 -30.297 1.00 73.44 204 ASP A N 1
ATOM 1573 C CA . ASP A 1 204 ? -18.666 -7.498 -31.695 1.00 73.44 204 ASP A CA 1
ATOM 1574 C C . ASP A 1 204 ? -17.578 -6.677 -32.415 1.00 73.44 204 ASP A C 1
ATOM 1576 O O . ASP A 1 204 ? -16.695 -7.234 -33.072 1.00 73.44 204 ASP A O 1
ATOM 1580 N N . ALA A 1 205 ? -17.545 -5.357 -32.197 1.00 64.94 205 ALA A N 1
ATOM 1581 C CA . ALA A 1 205 ? -16.504 -4.485 -32.744 1.00 64.94 205 ALA A CA 1
ATOM 1582 C C . ALA A 1 205 ? -15.088 -4.883 -32.277 1.00 64.94 205 ALA A C 1
ATOM 1584 O O . ALA A 1 205 ? -14.136 -4.807 -33.057 1.00 64.94 205 ALA A O 1
ATOM 1585 N N . THR A 1 206 ? -14.940 -5.372 -31.039 1.00 62.41 206 THR A N 1
ATOM 1586 C CA . THR A 1 206 ? -13.645 -5.885 -30.548 1.00 62.41 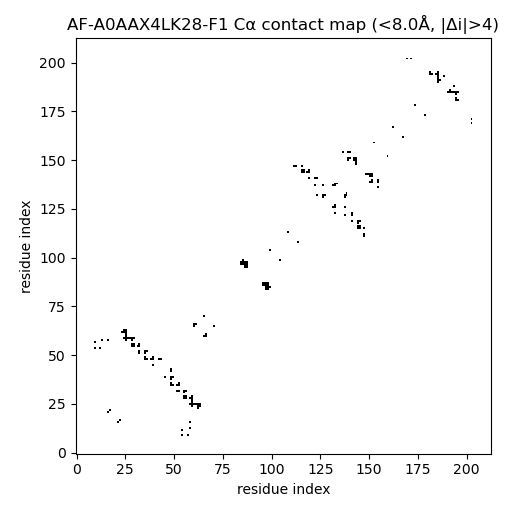206 THR A CA 1
ATOM 1587 C C . THR A 1 206 ? -13.235 -7.213 -31.191 1.00 62.41 206 THR A C 1
ATOM 1589 O O . THR A 1 206 ? -12.042 -7.482 -31.324 1.00 62.41 206 THR A O 1
ATOM 1592 N N . GLN A 1 207 ? -14.189 -8.036 -31.643 1.00 60.06 207 GLN A N 1
ATOM 1593 C CA . GLN A 1 207 ? -13.907 -9.319 -32.302 1.00 60.06 207 GLN A CA 1
ATOM 1594 C C . GLN A 1 207 ? -13.481 -9.140 -33.768 1.00 60.06 207 GLN A C 1
ATOM 1596 O O . GLN A 1 207 ? -12.647 -9.896 -34.269 1.00 60.06 207 GLN A O 1
ATOM 1601 N N . GLN A 1 208 ? -13.973 -8.101 -34.448 1.00 55.09 208 GLN A N 1
ATOM 1602 C CA . GLN A 1 208 ? -13.613 -7.808 -35.843 1.00 55.09 208 GLN A CA 1
ATOM 1603 C C . GLN A 1 208 ? -12.160 -7.315 -36.015 1.00 55.09 208 GLN A C 1
ATOM 1605 O O . GLN A 1 208 ? -11.588 -7.473 -37.095 1.00 55.09 208 GLN A O 1
ATOM 1610 N N . GLY A 1 209 ? -11.536 -6.777 -34.959 1.00 50.59 209 GLY A N 1
ATOM 1611 C CA . GLY A 1 209 ? -10.124 -6.367 -34.956 1.00 50.59 209 GLY A CA 1
ATOM 1612 C C . GLY A 1 209 ? -9.117 -7.522 -34.859 1.00 50.59 209 GLY A C 1
ATOM 1613 O O . GLY A 1 209 ? -7.962 -7.351 -35.232 1.00 50.59 209 GLY A O 1
ATOM 1614 N N . VAL A 1 210 ? -9.548 -8.707 -34.410 1.00 46.97 210 VAL A N 1
ATOM 1615 C CA . VAL A 1 210 ? -8.678 -9.888 -34.239 1.00 46.97 210 VAL A CA 1
ATOM 1616 C C . VAL A 1 210 ? -8.498 -10.671 -35.548 1.00 46.97 210 VAL A C 1
ATOM 1618 O O . VAL A 1 210 ? -7.476 -11.315 -35.738 1.00 46.97 210 VAL A O 1
ATOM 1621 N N . ASN A 1 211 ? -9.443 -10.575 -36.490 1.00 40.38 211 ASN A N 1
ATOM 1622 C CA . ASN A 1 211 ? -9.421 -11.336 -37.751 1.00 40.38 211 ASN A CA 1
ATOM 1623 C C . ASN A 1 211 ? -8.747 -10.603 -38.931 1.00 40.38 211 ASN A C 1
ATOM 1625 O O . ASN A 1 211 ? -8.847 -11.057 -40.070 1.00 40.38 211 ASN A O 1
ATOM 1629 N N . ARG A 1 212 ? -8.111 -9.447 -38.694 1.00 43.19 212 ARG A N 1
ATOM 1630 C CA . ARG A 1 212 ? -7.399 -8.658 -39.724 1.00 43.19 212 ARG A CA 1
ATOM 1631 C C . ARG A 1 212 ? -5.900 -8.475 -39.444 1.00 43.19 212 ARG A C 1
ATOM 1633 O O . ARG A 1 212 ? -5.268 -7.680 -40.136 1.00 43.19 212 ARG A O 1
ATOM 1640 N N . GLY A 1 213 ? -5.365 -9.175 -38.444 1.00 37.72 213 GLY A N 1
ATOM 1641 C CA . GLY A 1 213 ? -3.933 -9.240 -38.133 1.00 37.72 213 GLY A CA 1
ATOM 1642 C C . GLY A 1 213 ? -3.294 -10.500 -38.688 1.00 37.72 213 GLY A C 1
ATOM 1643 O O . GLY A 1 213 ? -3.970 -11.551 -38.643 1.00 37.72 213 GLY A O 1
#

Mean predicted aligned error: 18.75 Å

Foldseek 3Di:
DVVVVVVVVLVVLLVVCCVPVNLDALVVLVVVLVVLVVVCLVVVVDVVSVVSNVSSVSNNCVRVVHDPVNVVVVVVVVVVVVVPFAWDDDDPSDDTDTDDDVPPDPCPPPPLLVVLVVVLVVLC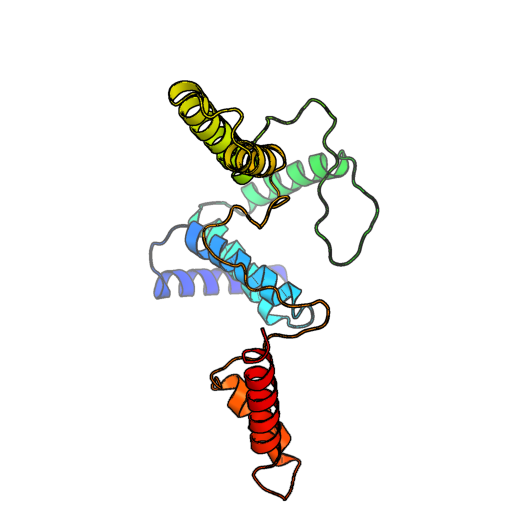VVCVVVVNCVPPLSVQSNVCSVVVHNPDQPSDPDHDPDDDPPDDDDDPDQDPVNVVVLVVVLVVDPPNCPSVVVSVVVNVVVVVVVVPD

Radius of gyration: 26.47 Å; Cα contacts (8 Å, |Δi|>4): 114; chains: 1; bounding box: 69×42×65 Å

Solvent-accessible surface area (backbone atoms only — not comparable to full-atom values): 12822 Å² total; per-residue (Å²): 110,74,69,58,56,54,49,50,53,51,51,53,49,51,54,50,48,44,74,73,68,47,98,60,64,30,66,61,36,51,59,48,34,62,51,35,54,52,52,24,68,74,40,73,87,44,65,63,36,56,47,50,36,51,53,25,51,52,50,20,34,56,49,65,68,55,48,75,66,59,52,49,52,52,49,55,56,51,48,55,59,58,70,72,51,50,67,70,81,95,60,85,101,55,92,85,66,68,62,72,66,96,82,78,65,81,80,71,63,50,70,65,58,48,52,26,51,52,49,35,52,52,52,50,53,53,25,53,78,69,70,42,56,85,36,72,64,54,44,42,52,45,49,23,31,74,65,75,41,87,79,55,72,87,74,51,99,57,86,75,87,79,74,58,94,93,64,80,90,74,77,92,64,85,46,73,67,55,49,48,54,38,46,60,58,22,73,78,42,97,76,77,48,63,42,58,53,50,49,52,51,54,54,50,59,60,56,62,64,64,78,76,112

Secondary structure (DSSP, 8-state):
-HHHHHHHHHHHHHHHHHHHH-S--THHHHHHHHHHHHHHHH-TT-HHHHHHHHHHHHHHHHHTT--HHHHHHHHHHHHHHHHHS--PPP-TTS---PPPPTT-------HHHHHHHHHHHHHHHHHHHTT-TT-HHHHHHHHHHHHTS----TTSSS----PPTT--PPPSS--HHHHHHHHHHHTT-TTSSHHHHHHHHHHHHHHHTTTT-

pLDDT: mean 80.41, std 15.68, range [37.22, 97.75]

InterPro domains:
  IPR007538 dATP/dGTP diphosphohydrolase MazZ [PF04447] (9-104)